Protein AF-A0A8S9ZWC7-F1 (afdb_monomer)

Foldseek 3Di:
DVVVVVVVVVVVVVLVVVVVVVVVVVPDPDDDDPPDPADPPVNLCVQLNDDDPPDDFRVSCVDPVCVLVNQQSVQSRVVWDPDPQTDDDRDDSPQDPDDDDSDNDPCPPVCVVVRLDDPDDPDDPPDPDDPVNDNAQPDPVLQVCLVVLQPDVVSCQSGVPSSVVVVPPDDPDDRNSVLVVVLVVVLQAQAAEDQDQDAQDDPLLVCLQCCSPSVCVVVCCVRPVQLQRNHDYVPDDQDAPDPVVLVVQQPDPPARQLRHPSQHSSNCRVHPCPSNVSD

Secondary structure (DSSP, 8-state):
-HHHHHHHHHHHHHHHHHHHHHHHTT---S----------HHHHHHHH-PPPTT----GGGG-GGGHHHHHHTTTTTT-S-SSTT--PPP--GGG--S-------S-HHHHGGG----------TT----GGG----SSGGGGG-GGGGGT-HHHHHH-TTTTGGGGGTSS-PPPHHHHHHHHHHHHHSPPPEESS---SSTTGGGGTTGGGSHHHHHHHHHH-TTTTTS-EETT----BTTHHHHHHHHT-SS--TTT-TTS-HHHHHHHHTTTTT--

pLDDT: mean 70.21, std 22.54, range [28.22, 98.19]

InterPro domains:
  IPR003582 ShKT domain [PF01549] (87-122)
  IPR003582 ShKT domain [PF01549] (135-164)
  IPR003582 ShKT domain [PF01549] (196-231)
  IPR003582 ShKT domain [SM00254] (87-123)
  IPR003582 ShKT domain [SM00254] (134-164)
  IPR003582 ShKT domain [SM00254] (196-232)
  IPR003582 ShKT domain [SM00254] (237-279)

Organism: NCBI:txid189291

Sequence (279 aa):
MLLNNLINIIYFLLILIKIINSQYCLNNEYKEEVCENHLPIDVCLTIFGSRKNNEKRPKLCENSYLQNEALLCAKHCYQCCERQEHSCPDLRKNCFKRRRDGICWENIEEKINECPGTCGLCGRKKWKWNENWMCKDTNWECSDMESFCLFDERVRLLCPKTCQKFWSIDIGFEKPCELERKLYEFRFEKPPEEEDCTDTRNDCFNDIFFCEMPNYFYKLKDECPKTCAHCKPKGHKCFDKNNKKCIEWQSHKHRPFCYNHKNTKGIKFHYCAKTCNLC

Solvent-accessible surface area (backbone atoms only — not comparable to full-atom values): 17107 Å² total; per-residue (Å²): 114,70,69,64,54,52,52,53,50,53,53,51,51,54,53,50,51,53,52,52,56,61,52,60,72,74,71,68,94,81,71,99,63,92,78,72,89,66,83,55,71,67,52,44,35,68,74,58,46,80,87,60,95,90,66,74,70,42,70,61,51,71,34,82,91,37,45,71,60,27,56,33,25,25,60,73,36,60,73,50,65,92,53,92,89,46,80,58,72,63,49,64,82,76,80,67,82,80,82,94,71,98,68,85,75,91,55,61,79,72,48,61,79,73,57,95,78,70,94,77,74,95,70,67,100,82,65,85,85,61,92,85,71,67,69,72,46,86,45,89,71,30,80,79,41,51,82,42,30,83,79,33,70,66,50,30,71,57,15,43,57,58,20,48,81,57,54,77,72,82,56,102,62,70,56,68,70,52,48,53,43,48,53,57,52,56,58,69,50,56,40,50,72,32,90,85,40,60,50,78,45,95,62,39,73,83,47,26,75,40,43,74,35,80,94,34,28,66,60,34,46,70,35,15,17,36,51,34,40,63,24,32,39,62,87,64,81,73,53,39,75,44,58,69,58,40,54,53,42,45,64,36,92,89,56,24,48,72,76,26,86,90,46,30,45,12,51,37,44,67,43,21,11,47,83,53,56,45,104

Mean predicted aligned error: 17.83 Å

Radius of gyration: 24.44 Å; Cα contacts (8 Å, |Δi|>4): 266; chains: 1; bounding box: 68×63×51 Å

Structure (mmCIF, N/CA/C/O backbone):
data_AF-A0A8S9ZWC7-F1
#
_entry.id   AF-A0A8S9ZWC7-F1
#
loop_
_atom_site.group_PDB
_atom_site.id
_atom_site.type_symbol
_atom_site.label_atom_id
_atom_site.label_alt_id
_atom_site.label_comp_id
_atom_site.label_asym_id
_atom_site.label_entity_id
_atom_site.label_seq_id
_atom_site.pdbx_PDB_ins_code
_atom_site.Cartn_x
_atom_site.Cartn_y
_atom_site.Cartn_z
_atom_site.occupancy
_atom_site.B_iso_or_equiv
_atom_site.auth_seq_id
_atom_site.auth_comp_id
_atom_site.auth_asym_id
_atom_site.auth_atom_id
_atom_site.pdbx_PDB_model_num
ATOM 1 N N . MET A 1 1 ? 44.564 41.830 -13.808 1.00 65.56 1 MET A N 1
ATOM 2 C CA . MET A 1 1 ? 44.284 40.603 -14.596 1.00 65.56 1 MET A CA 1
ATOM 3 C C . MET A 1 1 ? 44.944 39.349 -14.026 1.00 65.56 1 MET A C 1
ATOM 5 O O . MET A 1 1 ? 44.236 38.369 -13.853 1.00 65.56 1 MET A O 1
ATOM 9 N N . LEU A 1 2 ? 46.238 39.361 -13.680 1.00 73.69 2 LEU A N 1
ATOM 10 C CA . LEU A 1 2 ? 46.951 38.169 -13.176 1.00 73.69 2 LEU A CA 1
ATOM 11 C C . LEU A 1 2 ? 46.354 37.554 -11.892 1.00 73.69 2 LEU A C 1
ATOM 13 O O . LEU A 1 2 ? 46.280 36.335 -11.782 1.00 73.69 2 LEU A O 1
ATOM 17 N N . LEU A 1 3 ? 45.849 38.376 -10.965 1.00 77.12 3 LEU A N 1
ATOM 18 C CA . LEU A 1 3 ? 45.280 37.898 -9.697 1.00 77.12 3 LEU A CA 1
ATOM 19 C C . LEU A 1 3 ? 43.996 37.058 -9.882 1.00 77.12 3 LEU A C 1
ATOM 21 O O . LEU A 1 3 ? 43.827 36.032 -9.233 1.00 77.12 3 LEU A O 1
ATOM 25 N N . ASN A 1 4 ? 43.124 37.448 -10.820 1.00 69.88 4 ASN A N 1
ATOM 26 C CA . ASN A 1 4 ? 41.874 36.725 -11.096 1.00 69.88 4 ASN A CA 1
ATOM 27 C C . ASN A 1 4 ? 42.126 35.363 -11.755 1.00 69.88 4 ASN A C 1
ATOM 29 O O . ASN A 1 4 ? 41.403 34.406 -11.487 1.00 69.88 4 ASN A O 1
ATOM 33 N N . ASN A 1 5 ? 43.179 35.253 -12.569 1.00 76.50 5 ASN A N 1
ATOM 34 C CA . ASN A 1 5 ? 43.583 33.970 -13.139 1.00 76.50 5 ASN A CA 1
ATOM 35 C C . ASN A 1 5 ? 44.129 33.026 -12.063 1.00 76.50 5 ASN A C 1
ATOM 37 O O . ASN A 1 5 ? 43.808 31.841 -12.085 1.00 76.50 5 ASN A O 1
ATOM 41 N N . LEU A 1 6 ? 44.878 33.545 -11.085 1.00 84.31 6 LEU A N 1
ATOM 42 C CA . LEU A 1 6 ? 45.399 32.733 -9.985 1.00 84.31 6 LEU A CA 1
ATOM 43 C C . LEU A 1 6 ? 44.274 32.155 -9.110 1.00 84.31 6 LEU A C 1
ATOM 45 O O . LEU A 1 6 ? 44.302 30.977 -8.764 1.00 84.31 6 LEU A O 1
ATOM 49 N N . ILE A 1 7 ? 43.252 32.962 -8.803 1.00 80.94 7 ILE A N 1
ATOM 50 C CA . ILE A 1 7 ? 42.096 32.535 -7.997 1.00 80.94 7 ILE A CA 1
ATOM 51 C C . ILE A 1 7 ? 41.309 31.425 -8.706 1.00 80.94 7 ILE A C 1
ATOM 53 O O . ILE A 1 7 ? 40.961 30.426 -8.077 1.00 80.94 7 ILE A O 1
ATOM 57 N N . ASN A 1 8 ? 41.086 31.548 -10.018 1.00 67.75 8 ASN A N 1
ATOM 58 C CA . ASN A 1 8 ? 40.394 30.517 -10.796 1.00 67.75 8 ASN A CA 1
ATOM 59 C C . ASN A 1 8 ? 41.184 29.202 -10.860 1.00 67.75 8 ASN A C 1
ATOM 61 O O . ASN A 1 8 ? 40.587 28.131 -10.760 1.00 67.75 8 ASN A O 1
ATOM 65 N N . ILE A 1 9 ? 42.516 29.269 -10.968 1.00 83.75 9 ILE A N 1
ATOM 66 C CA . ILE A 1 9 ? 43.383 28.080 -10.959 1.00 83.75 9 ILE A CA 1
ATOM 67 C C . ILE A 1 9 ? 43.321 27.376 -9.599 1.00 83.75 9 ILE A C 1
ATOM 69 O O . ILE A 1 9 ? 43.158 26.159 -9.549 1.00 83.75 9 ILE A O 1
ATOM 73 N N . ILE A 1 10 ? 43.381 28.125 -8.493 1.00 85.50 10 ILE A N 1
ATOM 74 C CA . ILE A 1 10 ? 43.276 27.557 -7.140 1.00 85.50 10 ILE A CA 1
ATOM 75 C C . ILE A 1 10 ? 41.903 26.907 -6.933 1.00 85.50 10 ILE A C 1
ATOM 77 O O . ILE A 1 10 ? 41.822 25.793 -6.419 1.00 85.50 10 ILE A O 1
ATOM 81 N N . TYR A 1 11 ? 40.824 27.557 -7.373 1.00 74.94 11 TYR A N 1
ATOM 82 C CA . TYR A 1 11 ? 39.472 27.009 -7.253 1.00 74.94 11 TYR A CA 1
ATOM 83 C C . TYR A 1 11 ? 39.310 25.710 -8.054 1.00 74.94 11 TYR A C 1
ATOM 85 O O . TYR A 1 11 ? 38.753 24.732 -7.557 1.00 74.94 11 TYR A O 1
ATOM 93 N N . PHE A 1 12 ? 39.865 25.668 -9.268 1.00 80.31 12 PHE A N 1
ATOM 94 C CA . PHE A 1 12 ? 39.861 24.477 -10.113 1.00 80.31 12 PHE A CA 1
ATOM 95 C C . PHE A 1 12 ? 40.676 23.330 -9.499 1.00 80.31 12 PHE A C 1
ATOM 97 O O . PHE A 1 12 ? 40.209 22.193 -9.471 1.00 80.31 12 PHE A O 1
ATOM 104 N N . LEU A 1 13 ? 41.848 23.629 -8.929 1.00 82.06 13 LEU A N 1
ATOM 105 C CA . LEU A 1 13 ? 42.670 22.645 -8.220 1.00 82.06 13 LEU A CA 1
ATOM 106 C C . LEU A 1 13 ? 41.958 22.088 -6.981 1.00 82.06 13 LEU A C 1
ATOM 108 O O . LEU A 1 13 ? 42.014 20.886 -6.744 1.00 82.06 13 LEU A O 1
ATOM 112 N N . LEU A 1 14 ? 41.232 22.914 -6.223 1.00 73.25 14 LEU A N 1
ATOM 113 C CA . LEU A 1 14 ? 40.453 22.455 -5.066 1.00 73.25 14 LEU A CA 1
ATOM 114 C C . LEU A 1 14 ? 39.279 21.548 -5.465 1.00 73.25 14 LEU A C 1
ATOM 116 O O . LEU A 1 14 ? 38.997 20.572 -4.766 1.00 73.25 14 LEU A O 1
ATOM 120 N N . ILE A 1 15 ? 38.613 21.835 -6.588 1.00 74.19 15 ILE A N 1
ATOM 121 C CA . ILE A 1 15 ? 37.575 20.957 -7.151 1.00 74.19 15 ILE A CA 1
ATOM 122 C C . ILE A 1 15 ? 38.197 19.628 -7.593 1.00 74.19 15 ILE A C 1
ATOM 124 O O . ILE A 1 15 ? 37.690 18.571 -7.221 1.00 74.19 15 ILE A O 1
ATOM 128 N N . LEU A 1 16 ? 39.328 19.666 -8.306 1.00 74.12 16 LEU A N 1
ATOM 129 C CA . LEU A 1 16 ? 40.069 18.471 -8.718 1.00 74.12 16 LEU A CA 1
ATOM 130 C C . LEU A 1 16 ? 40.499 17.618 -7.524 1.00 74.12 16 LEU A C 1
ATOM 132 O O . LEU A 1 16 ? 40.294 16.411 -7.545 1.00 74.12 16 LEU A O 1
ATOM 136 N N . ILE A 1 17 ? 41.018 18.230 -6.457 1.00 76.00 17 ILE A N 1
ATOM 137 C CA . ILE A 1 17 ? 41.400 17.522 -5.228 1.00 76.00 17 ILE A CA 1
ATOM 138 C C . ILE A 1 17 ? 40.181 16.846 -4.588 1.00 76.00 17 ILE A C 1
ATOM 140 O O . ILE A 1 17 ? 40.270 15.692 -4.177 1.00 76.00 17 ILE A O 1
ATOM 144 N N . LYS A 1 18 ? 39.018 17.513 -4.538 1.00 64.69 18 LYS A N 1
ATOM 145 C CA . LYS A 1 18 ? 37.779 16.895 -4.032 1.00 64.69 18 LYS A CA 1
ATOM 146 C C . LYS A 1 18 ? 37.310 15.725 -4.902 1.00 64.69 18 LYS A C 1
ATOM 148 O O . LYS A 1 18 ? 36.883 14.713 -4.354 1.00 64.69 18 LYS A O 1
ATOM 1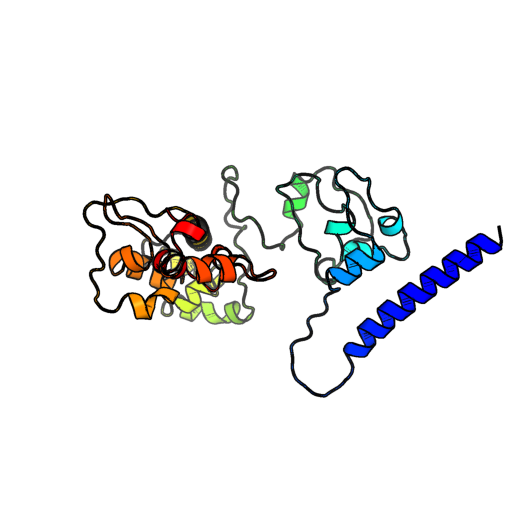53 N N . ILE A 1 19 ? 37.417 15.839 -6.228 1.00 65.00 19 ILE A N 1
ATOM 154 C CA . ILE A 1 19 ? 37.068 14.761 -7.168 1.00 65.00 19 ILE A CA 1
ATOM 155 C C . ILE A 1 19 ? 38.022 13.571 -6.997 1.00 65.00 19 ILE A C 1
ATOM 157 O O . ILE A 1 19 ? 37.565 12.438 -6.866 1.00 65.00 19 ILE A O 1
ATOM 161 N N . ILE A 1 20 ? 39.331 13.824 -6.927 1.00 68.19 20 ILE A N 1
ATOM 162 C CA . ILE A 1 20 ? 40.360 12.792 -6.739 1.00 68.19 20 ILE A CA 1
ATOM 163 C C . ILE A 1 20 ? 40.192 12.097 -5.379 1.00 68.19 20 ILE A C 1
ATOM 165 O O . ILE A 1 20 ? 40.229 10.872 -5.315 1.00 68.19 20 ILE A O 1
ATOM 169 N N . ASN A 1 21 ? 39.916 12.837 -4.302 1.00 54.91 21 ASN A N 1
ATOM 170 C CA . ASN A 1 21 ? 39.652 12.251 -2.981 1.00 54.91 21 ASN A CA 1
ATOM 171 C C . ASN A 1 21 ? 38.359 11.420 -2.953 1.00 54.91 21 ASN A C 1
ATOM 173 O O . ASN A 1 21 ? 38.307 10.382 -2.295 1.00 54.91 21 ASN A O 1
ATOM 177 N N . SER A 1 22 ? 37.333 11.828 -3.706 1.00 49.34 22 SER A N 1
ATOM 178 C CA . SER A 1 22 ? 36.124 11.022 -3.896 1.00 49.34 22 SER A CA 1
ATOM 179 C C . SER A 1 22 ? 36.405 9.735 -4.682 1.00 49.34 22 SER A C 1
ATOM 181 O O . SER A 1 22 ? 35.753 8.727 -4.429 1.00 49.34 22 SER A O 1
ATOM 183 N N . GLN A 1 23 ? 37.370 9.748 -5.608 1.00 51.56 23 GLN A N 1
ATOM 184 C CA . GLN A 1 23 ? 37.809 8.558 -6.344 1.00 51.56 23 GLN A CA 1
ATOM 185 C C . GLN A 1 23 ? 38.725 7.647 -5.518 1.00 51.56 23 GLN A C 1
ATOM 187 O O . GLN A 1 23 ? 38.665 6.435 -5.677 1.00 51.56 23 GLN A O 1
ATOM 192 N N . TYR A 1 24 ? 39.520 8.186 -4.589 1.00 45.88 24 TYR A N 1
ATOM 193 C CA . TYR A 1 24 ? 40.360 7.383 -3.689 1.00 45.88 24 TYR A CA 1
ATOM 194 C C . TYR A 1 24 ? 39.549 6.490 -2.735 1.00 45.88 24 TYR A C 1
ATOM 196 O O . TYR A 1 24 ? 40.050 5.462 -2.286 1.00 45.88 24 TYR A O 1
ATOM 204 N N . CYS A 1 25 ? 38.276 6.814 -2.488 1.00 40.12 25 CYS A N 1
ATOM 205 C CA . CYS A 1 25 ? 37.357 5.930 -1.766 1.00 40.12 25 C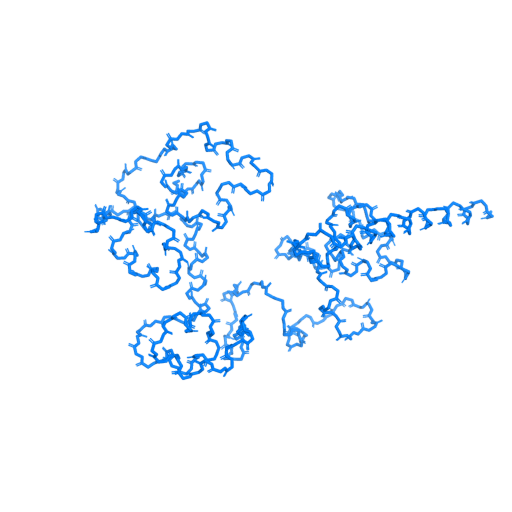YS A CA 1
ATOM 206 C C . CYS A 1 25 ? 36.968 4.665 -2.563 1.00 40.12 25 CYS A C 1
ATOM 208 O O . CYS A 1 25 ? 36.395 3.751 -1.981 1.00 40.12 25 CYS A O 1
ATOM 210 N N . LEU A 1 26 ? 37.281 4.588 -3.865 1.00 43.22 26 LEU A N 1
ATOM 211 C CA . LEU A 1 26 ? 36.920 3.466 -4.744 1.00 43.22 26 LEU A CA 1
ATOM 212 C C . LEU A 1 26 ? 37.991 2.362 -4.827 1.00 43.22 26 LEU A C 1
ATOM 214 O O . LEU A 1 26 ? 37.704 1.311 -5.386 1.00 43.22 26 LEU A O 1
ATOM 218 N N . ASN A 1 27 ? 39.197 2.571 -4.283 1.00 42.66 27 ASN A N 1
ATOM 219 C CA . ASN A 1 27 ? 40.344 1.670 -4.497 1.00 42.66 27 ASN A CA 1
ATOM 220 C C . ASN A 1 27 ? 40.822 0.901 -3.249 1.00 42.66 27 ASN A C 1
ATOM 222 O O . ASN A 1 27 ? 41.879 0.277 -3.300 1.00 42.66 27 ASN A O 1
ATOM 226 N N . ASN A 1 28 ? 40.079 0.909 -2.137 1.00 35.84 28 ASN A N 1
ATOM 227 C CA . ASN A 1 28 ? 40.417 0.064 -0.984 1.00 35.84 28 ASN A CA 1
ATOM 228 C C . ASN A 1 28 ? 39.707 -1.295 -1.075 1.00 35.84 28 ASN A C 1
ATOM 230 O O . ASN A 1 28 ? 38.500 -1.412 -0.890 1.00 35.84 28 ASN A O 1
ATOM 234 N N . GLU A 1 29 ? 40.509 -2.321 -1.339 1.00 46.22 29 GLU A N 1
ATOM 235 C CA . GLU A 1 29 ? 40.159 -3.685 -1.757 1.00 46.22 29 GLU A CA 1
ATOM 236 C C . GLU A 1 29 ? 39.551 -4.601 -0.670 1.00 46.22 29 GLU A C 1
ATOM 238 O O . GLU A 1 29 ? 39.622 -5.820 -0.777 1.00 46.22 29 GLU A O 1
ATOM 243 N N . TYR A 1 30 ? 38.931 -4.066 0.386 1.00 43.06 30 TYR A N 1
ATOM 244 C CA . TYR A 1 30 ? 38.347 -4.899 1.449 1.00 43.06 30 TYR A CA 1
ATOM 245 C C . TYR A 1 30 ? 36.951 -4.440 1.873 1.00 43.06 30 TYR A C 1
ATOM 247 O O . TYR A 1 30 ? 36.772 -3.818 2.919 1.00 43.06 30 TYR A O 1
ATOM 255 N N . LYS A 1 31 ? 35.965 -4.801 1.045 1.00 34.38 31 LYS A N 1
ATOM 256 C CA . LYS A 1 31 ? 34.662 -5.421 1.376 1.00 34.38 31 LYS A CA 1
ATOM 257 C C . LYS A 1 31 ? 33.686 -5.165 0.229 1.00 34.38 31 LYS A C 1
ATOM 259 O O . LYS A 1 31 ? 33.517 -4.031 -0.203 1.00 34.38 31 LYS A O 1
ATOM 264 N N . GLU A 1 32 ? 33.044 -6.233 -0.236 1.00 38.84 32 GLU A N 1
ATOM 265 C CA . GLU A 1 32 ? 31.951 -6.202 -1.208 1.00 38.84 32 GLU A CA 1
ATOM 266 C C . GLU A 1 32 ? 30.753 -5.415 -0.653 1.00 38.84 32 GLU A C 1
ATOM 268 O O . GLU A 1 32 ? 29.846 -5.964 -0.034 1.00 38.84 32 GLU A O 1
ATOM 273 N N . GLU A 1 33 ? 30.731 -4.111 -0.899 1.00 34.72 33 GLU A N 1
ATOM 274 C CA . GLU A 1 33 ? 29.492 -3.364 -1.075 1.00 34.72 33 GLU A CA 1
ATOM 275 C C . GLU A 1 33 ? 29.508 -2.775 -2.483 1.00 34.72 33 GLU A C 1
ATOM 277 O O . GLU A 1 33 ? 30.509 -2.236 -2.955 1.00 34.72 33 GLU A O 1
ATOM 282 N N . VAL A 1 34 ? 28.387 -2.935 -3.180 1.00 37.00 34 VAL A N 1
ATOM 283 C CA . VAL A 1 34 ? 28.163 -2.452 -4.541 1.00 37.00 34 VAL A CA 1
ATOM 284 C C . VAL A 1 34 ? 28.302 -0.924 -4.567 1.00 37.00 34 VAL A C 1
ATOM 286 O O . VAL A 1 34 ? 27.340 -0.190 -4.347 1.00 37.00 34 VAL A O 1
ATOM 289 N N . CYS A 1 35 ? 29.504 -0.430 -4.852 1.00 28.22 35 CYS A N 1
ATOM 290 C CA . CYS A 1 35 ? 29.754 0.974 -5.156 1.00 28.22 35 CYS A CA 1
ATOM 291 C C . CYS A 1 35 ? 29.354 1.239 -6.611 1.00 28.22 35 CYS A C 1
ATOM 293 O O . CYS A 1 35 ? 30.160 1.146 -7.536 1.00 28.22 35 CYS A O 1
ATOM 295 N N . GLU A 1 36 ? 28.077 1.543 -6.838 1.00 36.75 36 GLU A N 1
ATOM 296 C CA . GLU A 1 36 ? 27.636 2.054 -8.133 1.00 36.75 36 GLU A CA 1
ATOM 297 C C . GLU A 1 36 ? 28.270 3.435 -8.396 1.00 36.75 36 GLU A C 1
ATOM 299 O O . GLU A 1 36 ? 28.214 4.329 -7.552 1.00 36.75 36 GLU A O 1
ATOM 304 N N . ASN A 1 37 ? 28.860 3.612 -9.583 1.00 39.59 37 ASN A N 1
ATOM 305 C CA . ASN A 1 37 ? 29.470 4.855 -10.071 1.00 39.59 37 ASN A CA 1
ATOM 306 C C . ASN A 1 37 ? 28.451 6.010 -10.188 1.00 39.59 37 ASN A C 1
ATOM 308 O O . ASN A 1 37 ? 27.988 6.336 -11.285 1.00 39.59 37 ASN A O 1
ATOM 312 N N . HIS A 1 38 ? 28.125 6.645 -9.066 1.00 50.66 38 HIS A N 1
ATOM 313 C CA . HIS A 1 38 ? 27.295 7.846 -8.978 1.00 50.66 38 HIS A CA 1
ATOM 314 C C . HIS A 1 38 ? 28.137 9.023 -8.500 1.00 50.66 38 HIS A C 1
ATOM 316 O O . HIS A 1 38 ? 29.001 8.851 -7.644 1.00 50.66 38 HIS A O 1
ATOM 322 N N . LEU A 1 39 ? 27.854 10.235 -8.985 1.00 53.72 39 LEU A N 1
ATOM 323 C CA . LEU A 1 39 ? 28.182 11.415 -8.189 1.00 53.72 39 LEU A CA 1
ATOM 324 C C . LEU A 1 39 ? 27.075 11.567 -7.136 1.00 53.72 39 LEU A C 1
ATOM 326 O O . LEU A 1 39 ? 25.910 11.704 -7.515 1.00 53.72 39 LEU A O 1
ATOM 330 N N . PRO A 1 40 ? 27.391 11.535 -5.830 1.00 60.16 40 PRO A N 1
ATOM 331 C CA . PRO A 1 40 ? 26.413 11.843 -4.795 1.00 60.16 40 PRO A CA 1
ATOM 332 C C . PRO A 1 40 ? 25.771 13.212 -5.052 1.00 60.16 40 PRO A C 1
ATOM 334 O O . PRO A 1 40 ? 26.453 14.141 -5.489 1.00 60.16 40 PRO A O 1
ATOM 337 N N . ILE A 1 41 ? 24.481 13.362 -4.727 1.00 57.75 41 ILE A N 1
ATOM 338 C CA . ILE A 1 41 ? 23.744 14.645 -4.791 1.00 57.75 41 ILE A CA 1
ATOM 339 C C . ILE A 1 41 ? 24.544 15.786 -4.141 1.00 57.75 41 ILE A C 1
ATOM 341 O O . ILE A 1 41 ? 24.560 16.910 -4.643 1.00 57.75 41 ILE A O 1
ATOM 345 N N . ASP A 1 42 ? 25.268 15.478 -3.067 1.00 61.84 42 ASP A N 1
ATOM 346 C CA . ASP A 1 42 ? 26.099 16.429 -2.332 1.00 61.84 42 ASP A CA 1
ATOM 347 C C . ASP A 1 42 ? 27.270 16.971 -3.167 1.00 61.84 42 ASP A C 1
ATOM 349 O O . ASP A 1 42 ? 27.685 18.116 -2.983 1.00 61.84 42 ASP A O 1
ATOM 353 N N . VAL A 1 43 ? 27.775 16.203 -4.136 1.00 70.38 43 VAL A N 1
ATOM 354 C CA . VAL A 1 43 ? 28.826 16.652 -5.057 1.00 70.38 43 VAL A CA 1
ATOM 355 C C . VAL A 1 43 ? 28.245 17.578 -6.125 1.00 70.38 43 VAL A C 1
ATOM 357 O O . VAL A 1 43 ? 28.833 18.625 -6.389 1.00 70.38 43 VAL A O 1
ATOM 360 N N . CYS A 1 44 ? 27.059 17.277 -6.663 1.00 73.81 44 CYS A N 1
ATOM 361 C CA . CYS A 1 44 ? 26.357 18.190 -7.573 1.00 73.81 44 CYS A CA 1
ATOM 362 C C . CYS A 1 44 ? 26.044 19.533 -6.896 1.00 73.81 44 CYS A C 1
ATOM 364 O O . CYS A 1 44 ? 26.308 20.588 -7.472 1.00 73.81 44 CYS A O 1
ATOM 366 N N . LEU A 1 45 ? 25.571 19.505 -5.646 1.00 73.69 45 LEU A N 1
ATOM 367 C CA . LEU A 1 45 ? 25.351 20.705 -4.833 1.00 73.69 45 LEU A CA 1
ATOM 368 C C . LEU A 1 45 ? 26.650 21.460 -4.531 1.00 73.69 45 LEU A C 1
ATOM 370 O O . LEU A 1 45 ? 26.654 22.688 -4.503 1.00 73.69 45 LEU A O 1
ATOM 374 N N . THR A 1 46 ? 27.759 20.749 -4.319 1.00 73.88 46 THR A N 1
ATOM 375 C CA . THR A 1 46 ? 29.065 21.371 -4.051 1.00 73.88 46 THR A CA 1
ATOM 376 C C . THR A 1 46 ? 29.638 22.054 -5.293 1.00 73.88 46 THR A C 1
ATOM 378 O O . THR A 1 46 ? 30.229 23.123 -5.174 1.00 73.88 46 THR A O 1
ATOM 381 N N . ILE A 1 47 ? 29.482 21.449 -6.475 1.00 72.25 47 ILE A N 1
ATOM 382 C CA . ILE A 1 47 ? 30.039 21.970 -7.731 1.00 72.25 47 ILE A CA 1
ATOM 383 C C . ILE A 1 47 ? 29.149 23.075 -8.307 1.00 72.25 47 ILE A C 1
ATOM 385 O O . ILE A 1 47 ? 29.662 24.102 -8.742 1.00 72.25 47 ILE A O 1
ATOM 389 N N . PHE A 1 48 ? 27.827 22.889 -8.307 1.00 81.31 48 PHE A N 1
ATOM 390 C CA . PHE A 1 48 ? 26.893 23.783 -9.002 1.00 81.31 48 PHE A CA 1
ATOM 391 C C . PHE A 1 48 ? 26.057 24.671 -8.068 1.00 81.31 48 PHE A C 1
ATOM 393 O O . PHE A 1 48 ? 25.374 25.575 -8.548 1.00 81.31 48 PHE A O 1
ATOM 400 N N . GLY A 1 49 ? 26.161 24.474 -6.750 1.00 79.50 49 GLY A N 1
ATOM 401 C CA . GLY A 1 49 ? 25.436 25.235 -5.733 1.00 79.50 49 GLY A CA 1
ATOM 402 C C . GLY A 1 49 ? 24.027 24.704 -5.453 1.00 79.50 49 GLY A C 1
ATOM 403 O O . GLY A 1 49 ? 23.491 23.856 -6.170 1.00 79.50 49 GLY A O 1
ATOM 404 N N . SER A 1 50 ? 23.410 25.217 -4.384 1.00 65.75 50 SER A N 1
ATOM 405 C CA . SER A 1 50 ? 21.997 24.981 -4.083 1.00 65.75 50 SER A CA 1
ATOM 406 C C . SER A 1 50 ? 21.114 26.031 -4.754 1.00 65.75 50 SER A C 1
ATOM 408 O O . SER A 1 50 ? 21.464 27.205 -4.855 1.00 65.75 50 SER A O 1
ATOM 410 N N . ARG A 1 51 ? 19.938 25.599 -5.210 1.00 66.81 51 ARG A N 1
ATOM 411 C CA . ARG A 1 51 ? 18.956 26.464 -5.867 1.00 66.81 51 ARG A CA 1
ATOM 412 C C . ARG A 1 51 ? 18.228 27.347 -4.852 1.00 66.81 51 ARG A C 1
ATOM 414 O O . ARG A 1 51 ? 17.714 26.834 -3.857 1.00 66.81 51 ARG A O 1
ATOM 421 N N . LYS A 1 52 ? 18.043 28.631 -5.175 1.00 58.62 52 LYS A N 1
ATOM 422 C CA . LYS A 1 52 ? 16.912 29.432 -4.673 1.00 58.62 52 LYS A CA 1
ATOM 423 C C . LYS A 1 52 ? 15.835 29.538 -5.757 1.00 58.62 52 LYS A C 1
ATOM 425 O O . LYS A 1 52 ? 16.137 29.534 -6.951 1.00 58.62 52 LYS A O 1
ATOM 430 N N . ASN A 1 53 ? 14.563 29.567 -5.356 1.00 48.75 53 ASN A N 1
ATOM 431 C CA . ASN A 1 53 ? 13.447 29.649 -6.303 1.00 48.75 53 ASN A CA 1
ATOM 432 C C . ASN A 1 53 ? 13.633 30.873 -7.227 1.00 48.75 53 ASN A C 1
ATOM 434 O O . ASN A 1 53 ? 13.841 31.976 -6.730 1.00 48.75 53 ASN A O 1
ATOM 438 N N . ASN A 1 54 ? 13.544 30.656 -8.547 1.00 56.22 54 ASN A N 1
ATOM 439 C CA . ASN A 1 54 ? 13.644 31.648 -9.640 1.00 56.22 54 ASN A CA 1
ATOM 440 C C . ASN A 1 54 ? 15.054 32.076 -10.113 1.00 56.22 54 ASN A C 1
ATOM 442 O O . ASN A 1 54 ? 15.161 33.016 -10.899 1.00 56.22 54 ASN A O 1
ATOM 446 N N . GLU A 1 55 ? 16.136 31.408 -9.703 1.00 64.19 55 GLU A N 1
ATOM 447 C CA . GLU A 1 55 ? 17.474 31.705 -10.248 1.00 64.19 55 GLU A CA 1
ATOM 448 C C . GLU A 1 55 ? 17.703 31.106 -11.647 1.00 64.19 55 GLU A C 1
ATOM 450 O O . GLU A 1 55 ? 17.260 29.997 -11.949 1.00 64.19 55 GLU A O 1
ATOM 45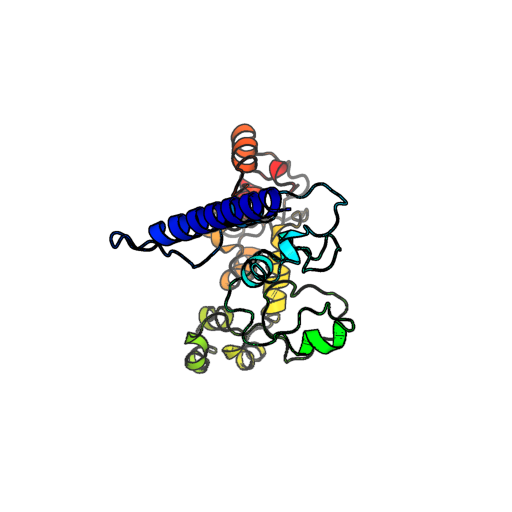5 N N . LYS A 1 56 ? 18.435 31.843 -12.497 1.00 73.25 56 LYS A N 1
ATOM 456 C CA . LYS A 1 56 ? 18.912 31.369 -13.807 1.00 73.25 56 LYS A CA 1
ATOM 457 C C . LYS A 1 56 ? 19.899 30.206 -13.638 1.00 73.25 56 LYS A C 1
ATOM 459 O O . LYS A 1 56 ? 20.482 30.026 -12.569 1.00 73.25 56 LYS A O 1
ATOM 464 N N . ARG A 1 57 ? 20.126 29.453 -14.720 1.00 69.56 57 ARG A N 1
ATOM 465 C CA . ARG A 1 57 ? 21.121 28.371 -14.791 1.00 69.56 57 ARG A CA 1
ATOM 466 C C . ARG A 1 57 ? 22.468 28.807 -14.180 1.00 69.56 57 ARG A C 1
ATOM 468 O O . ARG A 1 57 ? 22.955 29.882 -14.542 1.00 69.56 57 ARG A O 1
ATOM 475 N N . PRO A 1 58 ? 23.088 28.016 -13.275 1.00 78.56 58 PRO A N 1
ATOM 476 C CA . PRO A 1 58 ? 24.391 28.362 -12.721 1.00 78.56 58 PRO A CA 1
ATOM 477 C C . PRO A 1 58 ? 25.405 28.500 -13.856 1.00 78.56 58 PRO A C 1
ATOM 479 O O . PRO A 1 58 ? 25.517 27.601 -14.687 1.00 78.56 58 PRO A O 1
ATOM 482 N N . LYS A 1 59 ? 26.187 29.586 -13.881 1.00 79.31 59 LYS A N 1
ATOM 483 C CA . LYS A 1 59 ? 27.207 29.817 -14.929 1.00 79.31 59 LYS A CA 1
ATOM 484 C C . LYS A 1 59 ? 28.209 28.663 -15.046 1.00 79.31 59 LYS A C 1
ATOM 486 O O . LYS A 1 59 ? 28.732 28.394 -16.120 1.00 79.31 59 LYS A O 1
ATOM 491 N N . LEU A 1 60 ? 28.453 27.949 -13.945 1.00 78.75 60 LEU A N 1
ATOM 492 C CA . LEU A 1 60 ? 29.314 26.764 -13.921 1.00 78.75 60 LEU A CA 1
ATOM 493 C C . LEU A 1 60 ? 28.780 25.620 -14.792 1.00 78.75 60 LEU A C 1
ATOM 495 O O . LEU A 1 60 ? 29.572 24.860 -15.334 1.00 78.75 60 LEU A O 1
ATOM 499 N N . CYS A 1 61 ? 27.467 25.537 -15.004 1.00 76.88 61 CYS A N 1
ATOM 500 C CA . CYS A 1 61 ? 26.850 24.559 -15.900 1.00 76.88 61 CYS A CA 1
ATOM 501 C C . CYS A 1 61 ? 27.035 24.887 -17.390 1.00 76.88 61 CYS A C 1
ATOM 503 O O . CYS A 1 61 ? 26.669 24.071 -18.237 1.00 76.88 61 CYS A O 1
ATOM 505 N N . GLU A 1 62 ? 27.530 26.080 -17.723 1.00 77.75 62 GLU A N 1
ATOM 506 C CA . GLU A 1 62 ? 27.889 26.497 -19.086 1.00 77.75 62 GLU A CA 1
ATOM 507 C C . GLU A 1 62 ? 29.401 26.361 -19.336 1.00 77.75 62 GLU A C 1
ATOM 509 O O . GLU A 1 62 ? 29.868 26.542 -20.459 1.00 77.75 62 GLU A O 1
ATOM 514 N N . ASN A 1 63 ? 30.176 26.007 -18.304 1.00 79.31 63 ASN A N 1
ATOM 515 C CA . ASN A 1 63 ? 31.616 25.828 -18.410 1.00 79.31 63 ASN A CA 1
ATOM 516 C C . ASN A 1 63 ? 31.940 24.575 -19.240 1.00 79.31 63 ASN A C 1
ATOM 518 O O . ASN A 1 63 ? 31.580 23.459 -18.862 1.00 79.31 63 ASN A O 1
ATOM 522 N N . SER A 1 64 ? 32.661 24.757 -20.351 1.00 75.50 64 SER A N 1
ATOM 523 C CA . SER A 1 64 ? 33.069 23.682 -21.264 1.00 75.50 64 SER A CA 1
ATOM 524 C C . SER A 1 64 ? 33.879 22.576 -20.578 1.00 75.50 64 SER A C 1
ATOM 526 O O . SER A 1 64 ? 33.755 21.414 -20.955 1.00 75.50 64 SER A O 1
ATOM 528 N N . TYR A 1 65 ? 34.648 22.907 -19.537 1.00 73.81 65 TYR A N 1
ATOM 529 C CA . TYR A 1 65 ? 35.456 21.946 -18.779 1.00 73.81 65 TYR A CA 1
ATOM 530 C C . TYR A 1 65 ? 34.647 21.088 -17.799 1.00 73.81 65 TYR A C 1
ATOM 532 O O . TYR A 1 65 ? 35.147 20.058 -17.365 1.00 73.81 65 TYR A O 1
ATOM 540 N N . LEU A 1 66 ? 33.420 21.499 -17.455 1.00 77.44 66 LEU A N 1
ATOM 541 C CA . LEU A 1 66 ? 32.540 20.801 -16.506 1.00 77.44 66 LEU A CA 1
ATOM 542 C C . LEU A 1 66 ? 31.310 20.191 -17.191 1.00 77.44 66 LEU A C 1
ATOM 544 O O . LEU A 1 66 ? 30.336 19.846 -16.525 1.00 77.44 66 LEU A O 1
ATOM 548 N N . GLN A 1 67 ? 31.301 20.089 -18.524 1.00 72.12 67 GLN A N 1
ATOM 549 C CA . GLN A 1 67 ? 30.124 19.626 -19.267 1.00 72.12 67 GLN A CA 1
ATOM 550 C C . GLN A 1 67 ? 29.713 18.195 -18.908 1.00 72.12 67 GLN A C 1
ATOM 552 O O . GLN A 1 67 ? 28.520 17.909 -18.834 1.00 72.12 67 GLN A O 1
ATOM 557 N N . ASN A 1 68 ? 30.674 17.306 -18.648 1.00 70.50 68 ASN A N 1
ATOM 558 C CA . ASN A 1 68 ? 30.378 15.924 -18.275 1.00 70.50 68 ASN A CA 1
ATOM 559 C C . ASN A 1 68 ? 29.741 15.850 -16.882 1.00 70.50 68 ASN A C 1
ATOM 561 O O . ASN A 1 68 ? 28.768 15.132 -16.682 1.00 70.50 68 ASN A O 1
ATOM 565 N N . GLU A 1 69 ? 30.254 16.621 -15.931 1.00 78.75 69 GLU A N 1
ATOM 566 C CA . GLU A 1 69 ? 29.731 16.736 -14.573 1.00 78.75 69 GLU A CA 1
ATOM 567 C C . GLU A 1 69 ? 28.357 17.416 -14.577 1.00 78.75 69 GLU A C 1
ATOM 569 O O . GLU A 1 69 ? 27.450 16.978 -13.876 1.00 78.75 69 GLU A O 1
ATOM 574 N N . ALA A 1 70 ? 28.161 18.431 -15.422 1.00 72.44 70 ALA A N 1
ATOM 575 C CA . ALA A 1 70 ? 26.880 19.108 -15.598 1.00 72.44 70 ALA A CA 1
ATOM 576 C C . ALA A 1 70 ? 25.801 18.178 -16.180 1.00 72.44 70 ALA A C 1
ATOM 578 O O . ALA A 1 70 ? 24.648 18.264 -15.764 1.00 72.44 70 ALA A O 1
ATOM 579 N N . LEU A 1 71 ? 26.174 17.275 -17.098 1.00 67.31 71 LEU A N 1
ATOM 580 C CA . LEU A 1 71 ? 25.286 16.236 -17.640 1.00 67.31 71 LEU A CA 1
ATOM 581 C C . LEU A 1 71 ? 24.884 15.206 -16.578 1.00 67.31 71 LEU A C 1
ATOM 583 O O . LEU A 1 71 ? 23.747 14.739 -16.564 1.00 67.31 71 LEU A O 1
ATOM 587 N N . LEU A 1 72 ? 25.808 14.857 -15.680 1.00 70.38 72 LEU A N 1
ATOM 588 C CA . LEU A 1 72 ? 25.517 13.977 -14.546 1.00 70.38 72 LEU A CA 1
ATOM 589 C C . LEU A 1 72 ? 24.612 14.677 -13.523 1.00 70.38 72 LEU A C 1
ATOM 591 O O . LEU A 1 72 ? 23.739 14.036 -12.953 1.00 70.38 72 LEU A O 1
ATOM 595 N N . CYS A 1 73 ? 24.759 15.993 -13.364 1.00 72.94 73 CYS A N 1
ATOM 596 C CA . CYS A 1 73 ? 23.969 16.844 -12.476 1.00 72.94 73 CYS A CA 1
ATOM 597 C C . CYS A 1 73 ? 22.832 17.586 -13.211 1.00 72.94 73 CYS A C 1
ATOM 599 O O . CYS A 1 73 ? 22.580 18.772 -12.958 1.00 72.94 73 CYS A O 1
ATOM 601 N N . ALA A 1 74 ? 22.155 16.913 -14.150 1.00 69.75 74 ALA A N 1
ATOM 602 C CA . ALA A 1 74 ? 21.167 17.506 -15.057 1.00 69.75 74 ALA A CA 1
ATOM 603 C C . ALA A 1 74 ? 20.057 18.305 -14.344 1.00 69.75 74 ALA A C 1
ATOM 605 O O . ALA A 1 74 ? 19.594 19.325 -14.870 1.00 69.75 74 ALA A O 1
ATOM 606 N N . LYS A 1 75 ? 19.665 17.894 -13.128 1.00 69.31 75 LYS A N 1
ATOM 607 C CA . LYS A 1 75 ? 18.668 18.596 -12.307 1.00 69.31 75 LYS A CA 1
ATOM 608 C C . LYS A 1 75 ? 19.191 19.936 -11.790 1.00 69.31 75 LYS A C 1
ATOM 610 O O . LYS A 1 75 ? 18.457 20.922 -11.784 1.00 69.31 75 LYS A O 1
ATOM 615 N N . HIS A 1 76 ? 20.451 19.975 -11.366 1.00 74.19 76 HIS A N 1
ATOM 616 C CA . HIS A 1 76 ? 21.108 21.180 -10.852 1.00 74.19 76 HIS A CA 1
ATOM 617 C C . HIS A 1 76 ? 21.504 22.143 -11.979 1.00 74.19 76 HIS A C 1
ATOM 619 O O . HIS A 1 76 ? 21.529 23.357 -11.784 1.00 74.19 76 HIS A O 1
ATOM 625 N N . CYS A 1 77 ? 21.741 21.611 -13.179 1.00 73.25 77 CYS A N 1
ATOM 626 C CA . CYS A 1 77 ? 22.164 22.383 -14.340 1.00 73.25 77 CYS A CA 1
ATOM 627 C C . CYS A 1 77 ? 21.052 22.806 -15.307 1.00 73.25 77 CYS A C 1
ATOM 629 O O . CYS A 1 77 ? 21.367 23.286 -16.397 1.00 73.25 77 CYS A O 1
ATOM 631 N N . TYR A 1 78 ? 19.777 22.701 -14.911 1.00 63.06 78 TYR A N 1
ATOM 632 C CA . TYR A 1 78 ? 18.616 23.117 -15.717 1.00 63.06 78 TYR A CA 1
ATOM 633 C C . TYR A 1 78 ? 18.594 22.499 -17.124 1.00 63.06 78 TYR A C 1
ATOM 635 O O . TYR A 1 78 ? 18.119 23.105 -18.080 1.00 63.06 78 TYR A O 1
ATOM 643 N N . GLN A 1 79 ? 19.113 21.279 -17.263 1.00 59.47 79 GLN A N 1
ATOM 644 C CA . GLN A 1 79 ? 19.102 20.564 -18.542 1.00 59.47 79 GLN A CA 1
ATOM 645 C C . GLN A 1 79 ? 17.785 19.803 -18.774 1.00 59.47 79 GLN A C 1
ATOM 647 O O . GLN A 1 79 ? 17.650 19.082 -19.757 1.00 59.47 79 GLN A O 1
ATOM 652 N N . CYS A 1 80 ? 16.802 19.972 -17.883 1.00 50.56 80 CYS A N 1
ATOM 653 C CA . CYS A 1 80 ? 15.464 19.389 -17.972 1.00 50.56 80 CYS A CA 1
ATOM 654 C C . CYS A 1 80 ? 14.401 20.497 -17.886 1.00 50.56 80 CYS A C 1
ATOM 656 O O . CYS A 1 80 ? 14.586 21.475 -17.161 1.00 50.56 80 CYS A O 1
ATOM 658 N N . CYS A 1 81 ? 13.302 20.353 -18.634 1.00 39.47 81 CYS A N 1
ATOM 659 C CA . CYS A 1 81 ? 12.271 21.384 -18.806 1.00 39.47 81 CYS A CA 1
ATOM 660 C C . CYS A 1 81 ? 11.658 21.874 -17.477 1.00 39.47 81 CYS A C 1
ATOM 662 O O . CYS A 1 81 ? 11.351 21.081 -16.594 1.00 39.47 81 CYS A O 1
ATOM 664 N N . GLU A 1 82 ? 11.397 23.183 -17.384 1.00 36.34 82 GLU A N 1
ATOM 665 C CA . GLU A 1 82 ? 11.006 23.941 -16.176 1.00 36.34 82 GLU A CA 1
ATOM 666 C C . GLU A 1 82 ? 9.679 23.557 -15.485 1.00 36.34 82 GLU A C 1
ATOM 668 O O . GLU A 1 82 ? 9.327 24.161 -14.469 1.00 36.34 82 GLU A O 1
ATOM 673 N N . ARG A 1 83 ? 8.913 22.574 -15.972 1.00 36.28 83 ARG A N 1
ATOM 674 C CA . ARG A 1 83 ? 7.635 22.226 -15.324 1.00 36.28 83 ARG A CA 1
ATOM 675 C C . ARG A 1 83 ? 7.878 21.394 -14.062 1.00 36.28 83 ARG A C 1
ATOM 677 O O . ARG A 1 83 ? 8.670 20.456 -14.080 1.00 36.28 83 ARG A O 1
ATOM 684 N N . GLN A 1 84 ? 7.140 21.691 -12.984 1.00 38.12 84 GLN A N 1
ATOM 685 C CA . GLN A 1 84 ? 7.166 20.941 -11.708 1.00 38.12 84 GLN A CA 1
ATOM 686 C C . GLN A 1 84 ? 6.950 19.424 -11.885 1.00 38.12 84 GLN A C 1
ATOM 688 O O . GLN A 1 84 ? 7.362 18.633 -11.044 1.00 38.12 84 GLN A O 1
ATOM 693 N N . GLU A 1 85 ? 6.354 19.030 -13.007 1.00 33.50 85 GLU A N 1
ATOM 694 C CA . GLU A 1 85 ? 6.006 17.667 -13.410 1.00 33.50 85 GLU A CA 1
ATOM 695 C C . GLU A 1 85 ? 7.156 16.915 -14.121 1.00 33.50 85 GLU A C 1
ATOM 697 O O . GLU A 1 85 ? 6.995 15.765 -14.529 1.00 33.50 85 GLU A O 1
ATOM 702 N N . HIS A 1 86 ? 8.318 17.554 -14.316 1.00 40.69 86 HIS A N 1
ATOM 703 C CA . HIS A 1 86 ? 9.465 17.026 -15.072 1.00 40.69 86 HIS A CA 1
ATOM 704 C C . HIS A 1 86 ? 10.743 16.926 -14.226 1.00 40.69 86 HIS A C 1
ATOM 706 O O . HIS A 1 86 ? 11.847 17.204 -14.698 1.00 40.69 86 HIS A O 1
ATOM 712 N N . SER A 1 87 ? 10.621 16.513 -12.961 1.00 39.59 87 SER A N 1
ATOM 713 C CA . SER A 1 87 ? 11.789 16.241 -12.122 1.00 39.59 87 SER A CA 1
ATOM 714 C C . SER A 1 87 ? 12.562 15.026 -12.651 1.00 39.59 87 SER A C 1
ATOM 716 O O . SER A 1 87 ? 12.236 13.886 -12.324 1.00 39.59 87 SER A O 1
ATOM 718 N N . CYS A 1 88 ? 13.598 15.261 -13.451 1.00 45.19 88 CYS A N 1
ATOM 719 C CA . CYS A 1 88 ? 14.573 14.228 -13.776 1.00 45.19 88 CYS A CA 1
ATOM 720 C C . CYS A 1 88 ? 15.512 14.042 -12.572 1.00 45.19 88 CYS A C 1
ATOM 722 O O . CYS A 1 88 ? 15.993 15.041 -12.022 1.00 45.19 88 CYS A O 1
ATOM 724 N N . PRO A 1 89 ? 15.757 12.807 -12.108 1.00 49.53 89 PRO A N 1
ATOM 725 C CA . PRO A 1 89 ? 16.876 12.550 -11.212 1.00 49.53 89 PRO A CA 1
ATOM 726 C C . PRO A 1 89 ? 18.201 12.798 -11.954 1.00 49.53 89 PRO A C 1
ATOM 728 O O . PRO A 1 89 ? 18.258 12.682 -13.177 1.00 49.53 89 PRO A O 1
ATOM 731 N N . ASP A 1 90 ? 19.256 13.142 -11.218 1.00 47.47 90 ASP A N 1
ATOM 732 C CA . ASP A 1 90 ? 20.626 13.206 -11.745 1.00 47.47 90 ASP A CA 1
ATOM 733 C C . ASP A 1 90 ? 21.021 11.799 -12.281 1.00 47.47 90 ASP A C 1
ATOM 735 O O . ASP A 1 90 ? 20.735 10.788 -11.633 1.00 47.47 90 ASP A O 1
ATOM 739 N N . LEU A 1 91 ? 21.553 11.706 -13.512 1.00 47.81 91 LEU A N 1
ATOM 740 C CA . LEU A 1 91 ? 21.607 10.463 -14.318 1.00 47.81 91 LEU A CA 1
ATOM 741 C C . LEU A 1 91 ? 23.008 9.814 -14.398 1.00 47.81 91 LEU A C 1
ATOM 743 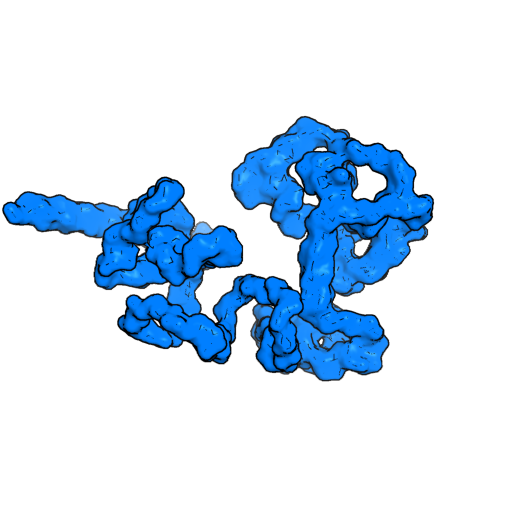O O . LEU A 1 91 ? 24.033 10.464 -14.215 1.00 47.81 91 LEU A O 1
ATOM 747 N N . ARG A 1 92 ? 23.057 8.515 -14.759 1.00 40.78 92 ARG A N 1
ATOM 748 C CA . ARG A 1 92 ? 24.286 7.722 -15.018 1.00 40.78 92 ARG A CA 1
ATOM 749 C C . ARG A 1 92 ? 25.055 8.195 -16.268 1.00 40.78 92 ARG A C 1
ATOM 751 O O . ARG A 1 92 ? 24.464 8.413 -17.325 1.00 40.78 92 ARG A O 1
ATOM 758 N N . LYS A 1 93 ? 26.397 8.152 -16.206 1.00 38.03 93 LYS A N 1
ATOM 759 C CA . LYS A 1 93 ? 27.359 8.500 -17.288 1.00 38.03 93 LYS A CA 1
ATOM 760 C C . LYS A 1 93 ? 27.157 7.741 -18.609 1.00 38.03 93 LYS A C 1
ATOM 762 O O . LYS A 1 93 ? 27.557 8.215 -19.667 1.00 38.03 93 LYS A O 1
ATOM 767 N N . ASN A 1 94 ? 26.508 6.580 -18.559 1.00 37.22 94 ASN A N 1
ATOM 768 C CA . ASN A 1 94 ? 26.368 5.683 -19.707 1.00 37.22 94 ASN A CA 1
ATOM 769 C C . ASN A 1 94 ? 25.072 5.891 -20.512 1.00 37.22 94 ASN A C 1
ATOM 771 O O . ASN A 1 94 ? 24.919 5.250 -21.549 1.00 37.22 94 ASN A O 1
ATOM 775 N N . CYS A 1 95 ? 24.159 6.777 -20.085 1.00 35.84 95 CYS A N 1
ATOM 776 C CA . CYS A 1 95 ? 22.943 7.082 -20.859 1.00 35.84 95 CYS A CA 1
ATOM 777 C C . CYS A 1 95 ? 23.230 7.883 -22.139 1.00 35.84 95 CYS A C 1
ATOM 779 O O . CYS A 1 95 ? 22.439 7.843 -23.075 1.00 35.84 95 CYS A O 1
ATOM 781 N N . PHE A 1 96 ? 24.383 8.551 -22.228 1.00 34.25 96 PHE A N 1
ATOM 782 C CA . PHE A 1 96 ? 24.784 9.312 -23.408 1.00 34.25 96 PHE A CA 1
ATOM 783 C C . PHE A 1 96 ? 25.933 8.627 -24.151 1.00 34.25 96 PHE A C 1
ATOM 785 O O . PHE A 1 96 ? 27.063 9.113 -24.180 1.00 34.25 96 PHE A O 1
ATOM 792 N N . LYS A 1 97 ? 25.656 7.511 -24.834 1.00 32.25 97 LYS A N 1
ATOM 793 C CA . LYS A 1 97 ? 26.492 7.146 -25.988 1.00 32.25 97 LYS A CA 1
ATOM 794 C C . LYS A 1 97 ? 25.993 7.909 -27.222 1.00 32.25 97 LYS A C 1
ATOM 796 O O . LYS A 1 97 ? 25.086 7.464 -27.908 1.00 32.25 97 LYS A O 1
ATOM 801 N N . ARG A 1 98 ? 26.703 9.016 -27.497 1.00 38.31 98 ARG A N 1
ATOM 802 C CA . ARG A 1 98 ? 26.731 9.877 -28.705 1.00 38.31 98 ARG A CA 1
ATOM 803 C C . ARG A 1 98 ? 25.630 10.945 -28.854 1.00 38.31 98 ARG A C 1
ATOM 805 O O . ARG A 1 98 ? 24.605 10.691 -29.466 1.00 38.31 98 ARG A O 1
ATOM 812 N N . ARG A 1 99 ? 25.962 12.194 -28.494 1.00 33.00 99 ARG A N 1
ATOM 813 C CA . ARG A 1 99 ? 26.082 13.355 -29.417 1.00 33.00 99 ARG A CA 1
ATOM 814 C C . ARG A 1 99 ? 26.748 14.537 -28.697 1.00 33.00 99 ARG A C 1
ATOM 816 O O . ARG A 1 99 ? 26.702 14.607 -27.476 1.00 33.00 99 ARG A O 1
ATOM 823 N N . ARG A 1 100 ? 27.453 15.388 -29.450 1.00 37.47 100 ARG A N 1
ATOM 824 C CA . ARG A 1 100 ? 28.449 16.360 -28.957 1.00 37.47 100 ARG A CA 1
ATOM 825 C C . ARG A 1 100 ? 27.912 17.803 -28.911 1.00 37.47 100 ARG A C 1
ATOM 827 O O . ARG A 1 100 ? 28.687 18.734 -28.721 1.00 37.47 100 ARG A O 1
ATOM 834 N N . ASP A 1 101 ? 26.600 17.988 -29.053 1.00 33.25 101 ASP A N 1
ATOM 835 C CA . ASP A 1 101 ? 26.030 19.281 -29.430 1.00 33.25 101 ASP A CA 1
ATOM 836 C C . ASP A 1 101 ? 24.956 19.672 -28.403 1.00 33.25 101 ASP A C 1
ATOM 838 O O . ASP A 1 101 ? 23.846 19.142 -28.397 1.00 33.25 101 ASP A O 1
ATOM 842 N N . GLY A 1 102 ? 25.322 20.552 -27.469 1.00 33.56 102 GLY A N 1
ATOM 843 C CA . GLY A 1 102 ? 24.485 21.000 -26.351 1.00 33.56 102 GLY A CA 1
ATOM 844 C C . GLY A 1 102 ? 23.343 21.936 -26.757 1.00 33.56 102 GLY A C 1
ATOM 845 O O . GLY A 1 102 ? 23.330 23.093 -26.344 1.00 33.56 102 GLY A O 1
ATOM 846 N N . ILE A 1 103 ? 22.383 21.443 -27.539 1.00 31.53 103 ILE A N 1
ATOM 847 C CA . ILE A 1 103 ? 21.195 22.190 -27.975 1.00 31.53 103 ILE A CA 1
ATOM 848 C C . ILE A 1 103 ? 19.965 21.685 -27.203 1.00 31.53 103 ILE A C 1
ATOM 850 O O . ILE A 1 103 ? 19.741 20.480 -27.096 1.00 31.53 103 ILE A O 1
ATOM 854 N N . CYS A 1 104 ? 19.159 22.603 -26.655 1.00 31.83 104 CYS A N 1
ATOM 855 C CA . CYS A 1 104 ? 17.829 22.264 -26.143 1.00 31.83 104 CYS A CA 1
ATOM 856 C C . CYS A 1 104 ? 16.914 21.933 -27.327 1.00 31.83 104 CYS A C 1
ATOM 858 O O . CYS A 1 104 ? 16.820 22.713 -28.269 1.00 31.83 104 CYS A O 1
ATOM 860 N N . TRP A 1 105 ? 16.263 20.773 -27.285 1.00 40.53 105 TRP A N 1
ATOM 861 C CA . TRP A 1 105 ? 15.445 20.254 -28.379 1.00 40.53 105 TRP A CA 1
ATOM 862 C C . TRP A 1 105 ? 14.263 21.186 -28.689 1.00 40.53 105 TRP A C 1
ATOM 864 O O . TRP A 1 105 ? 13.360 21.330 -27.870 1.00 40.53 105 TRP A O 1
ATOM 874 N N . GLU A 1 106 ? 14.246 21.777 -29.885 1.00 34.00 106 GLU A N 1
ATOM 875 C CA . GLU A 1 106 ? 13.137 22.627 -30.353 1.00 34.00 106 GLU A CA 1
ATOM 876 C C . GLU A 1 106 ? 11.900 21.815 -30.773 1.00 34.00 106 GLU A C 1
ATOM 878 O O . GLU A 1 106 ? 10.811 22.367 -30.894 1.00 34.00 106 GLU A O 1
ATOM 883 N N . ASN A 1 107 ? 12.035 20.492 -30.931 1.00 40.97 107 ASN A N 1
ATOM 884 C CA . ASN A 1 107 ? 10.935 19.618 -31.327 1.00 40.97 107 ASN A CA 1
ATOM 885 C C . ASN A 1 107 ? 10.941 18.306 -30.525 1.00 40.97 107 ASN A C 1
ATOM 887 O O . ASN A 1 107 ? 11.446 17.267 -30.952 1.00 40.97 107 ASN A O 1
ATOM 891 N N . ILE A 1 108 ? 10.416 18.384 -29.301 1.00 39.97 108 ILE A N 1
ATOM 892 C CA . ILE A 1 108 ? 10.378 17.275 -28.335 1.00 39.97 108 ILE A CA 1
ATOM 893 C C . ILE A 1 108 ? 9.591 16.061 -28.864 1.00 39.97 108 ILE A C 1
ATOM 895 O O . ILE A 1 108 ? 9.944 14.925 -28.553 1.00 39.97 108 ILE A O 1
ATOM 899 N N . GLU A 1 109 ? 8.557 16.275 -29.681 1.00 39.81 109 GLU A N 1
ATOM 900 C CA . GLU A 1 109 ? 7.661 15.208 -30.154 1.00 39.81 109 GLU A CA 1
ATOM 901 C C . GLU A 1 109 ? 8.329 14.256 -31.153 1.00 39.81 109 GLU A C 1
ATOM 903 O O . GLU A 1 109 ? 8.075 13.054 -31.127 1.00 39.81 109 GLU A O 1
ATOM 908 N N . GLU A 1 110 ? 9.238 14.761 -31.985 1.00 40.06 110 GLU A N 1
ATOM 909 C CA . GLU A 1 110 ? 9.923 13.960 -33.002 1.00 40.06 110 GLU A CA 1
ATOM 910 C C . GLU A 1 110 ? 11.035 13.088 -32.391 1.00 40.06 110 GLU A C 1
ATOM 912 O O . GLU A 1 110 ? 11.304 11.984 -32.864 1.00 40.06 110 GLU A O 1
ATOM 917 N N . LYS A 1 111 ? 11.636 13.547 -31.283 1.00 40.50 111 LYS A N 1
ATOM 918 C CA . LYS A 1 111 ? 12.848 12.962 -30.681 1.00 40.50 111 LYS A CA 1
ATOM 919 C C . LYS A 1 111 ? 12.605 12.077 -29.466 1.00 40.50 111 LYS A C 1
ATOM 921 O O . LYS A 1 111 ? 13.454 11.245 -29.153 1.00 40.50 111 LYS A O 1
ATOM 926 N N . ILE A 1 112 ? 11.421 12.142 -28.856 1.00 40.97 112 ILE A N 1
ATOM 927 C CA . ILE A 1 112 ? 10.948 11.081 -27.950 1.00 40.97 112 ILE A CA 1
ATOM 928 C C . ILE A 1 112 ? 10.962 9.711 -28.665 1.00 40.97 112 ILE A C 1
ATOM 930 O O . ILE A 1 112 ? 11.230 8.699 -28.023 1.00 40.97 112 ILE A O 1
ATOM 934 N N . ASN A 1 113 ? 10.801 9.679 -29.994 1.00 39.56 113 ASN A N 1
ATOM 935 C CA . ASN A 1 113 ? 10.920 8.456 -30.797 1.00 39.56 113 ASN A CA 1
ATOM 936 C C . ASN A 1 113 ? 12.356 7.889 -30.871 1.00 39.56 113 ASN A C 1
ATOM 938 O O . ASN A 1 113 ? 12.533 6.731 -31.238 1.00 39.56 113 ASN A O 1
ATOM 942 N N . GLU A 1 114 ? 13.383 8.674 -30.522 1.00 35.47 114 GLU A N 1
ATOM 943 C CA . GLU A 1 114 ? 14.803 8.300 -30.634 1.00 35.47 114 GLU A CA 1
ATOM 944 C C . GLU A 1 114 ? 15.491 8.014 -29.285 1.00 35.47 114 GLU A C 1
ATOM 946 O O . GLU A 1 114 ? 16.639 7.570 -29.276 1.00 35.47 114 GLU A O 1
ATOM 951 N N . CYS A 1 115 ? 14.813 8.222 -28.148 1.00 31.91 115 CYS A N 1
ATOM 952 C CA . CYS A 1 115 ? 15.336 7.938 -26.803 1.00 31.91 115 CYS A CA 1
ATOM 953 C C . CYS A 1 115 ? 14.676 6.683 -26.193 1.00 31.91 115 CYS A C 1
ATOM 955 O O . CYS A 1 115 ? 13.792 6.797 -25.340 1.00 31.91 115 CYS A O 1
ATOM 957 N N . PRO A 1 116 ? 15.096 5.461 -26.576 1.00 36.19 116 PRO A N 1
ATOM 958 C CA . PRO A 1 116 ? 14.554 4.224 -26.031 1.00 36.19 116 PRO A CA 1
ATOM 959 C C . PRO A 1 116 ? 15.200 3.918 -24.675 1.00 36.19 116 PRO A C 1
ATOM 961 O O . PRO A 1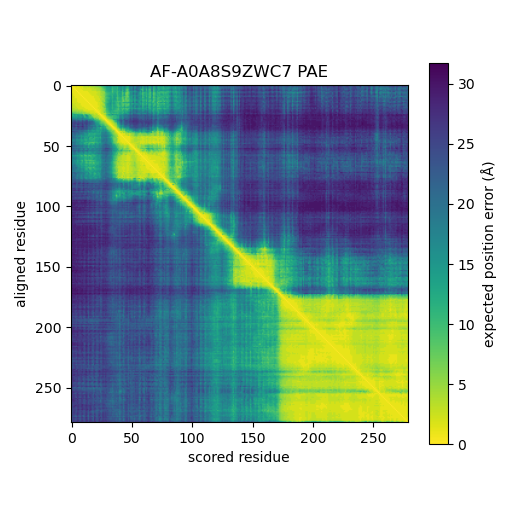 116 ? 16.043 3.027 -24.563 1.00 36.19 116 PRO A O 1
ATOM 964 N N . GLY A 1 117 ? 14.830 4.659 -23.633 1.00 37.03 117 GLY A N 1
ATOM 965 C CA . GLY A 1 117 ? 15.224 4.293 -22.276 1.00 37.03 117 GLY A CA 1
ATOM 966 C C . GLY A 1 117 ? 15.445 5.456 -21.334 1.00 37.03 117 GLY A C 1
ATOM 967 O O . GLY A 1 117 ? 16.577 5.750 -20.978 1.00 37.03 117 GLY A O 1
ATOM 968 N N . THR A 1 118 ? 14.364 6.011 -20.809 1.00 32.59 118 THR A N 1
ATOM 969 C CA . THR A 1 118 ? 14.356 6.446 -19.413 1.00 32.59 118 THR A CA 1
ATOM 970 C C . THR A 1 118 ? 13.018 6.057 -18.811 1.00 32.59 118 THR A C 1
ATOM 972 O O . THR A 1 118 ? 11.961 6.579 -19.146 1.00 32.59 118 THR A O 1
ATOM 975 N N . CYS A 1 119 ? 13.090 5.045 -17.951 1.00 37.56 119 CYS A N 1
ATOM 976 C CA . CYS A 1 119 ? 12.027 4.617 -17.062 1.00 37.56 119 CYS A CA 1
ATOM 977 C C . CYS A 1 119 ? 11.497 5.839 -16.296 1.00 37.56 119 CYS A C 1
ATOM 979 O O . CYS A 1 119 ? 12.245 6.533 -15.605 1.00 37.56 119 CYS A O 1
ATOM 981 N N . GLY A 1 120 ? 10.201 6.083 -16.433 1.00 33.34 120 GLY A N 1
ATOM 982 C CA . GLY A 1 120 ? 9.487 7.128 -15.723 1.00 33.34 120 GLY A CA 1
ATOM 983 C C . GLY A 1 120 ? 8.379 7.661 -16.609 1.00 33.34 120 GLY A C 1
ATOM 984 O O . GLY A 1 120 ? 8.653 8.392 -17.549 1.00 33.34 120 GLY A O 1
ATOM 985 N N . LEU A 1 121 ? 7.131 7.338 -16.263 1.00 34.06 121 LEU A N 1
ATOM 986 C CA . LEU A 1 121 ? 5.890 7.782 -16.915 1.00 34.06 121 LEU A CA 1
ATOM 987 C C . LEU A 1 121 ? 5.338 6.850 -18.012 1.00 34.06 121 LEU A C 1
ATOM 989 O O . LEU A 1 121 ? 4.998 7.294 -19.105 1.00 34.06 121 LEU A O 1
ATOM 993 N N . CYS A 1 122 ? 5.025 5.602 -17.640 1.00 30.16 122 CYS A N 1
ATOM 994 C CA . CYS A 1 122 ? 3.883 4.864 -18.217 1.00 30.16 122 CYS A CA 1
ATOM 995 C C . CYS A 1 122 ? 2.529 5.476 -17.775 1.00 30.16 122 CYS A C 1
ATOM 997 O O . CYS A 1 122 ? 1.602 4.780 -17.373 1.00 30.16 122 CYS A O 1
ATOM 999 N N . GLY A 1 123 ? 2.414 6.806 -17.801 1.00 31.30 123 GLY A N 1
ATOM 1000 C CA . GLY A 1 123 ? 1.2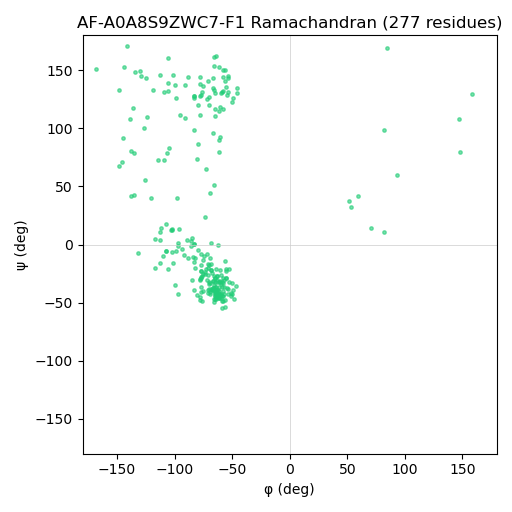97 7.543 -17.221 1.00 31.30 123 GLY A CA 1
ATOM 1001 C C . GLY A 1 123 ? 0.961 8.786 -18.030 1.00 31.30 123 GLY A C 1
ATOM 1002 O O . GLY A 1 123 ? 1.201 9.901 -17.581 1.00 31.30 123 GLY A O 1
ATOM 1003 N N . ARG A 1 124 ? 0.398 8.617 -19.231 1.00 36.69 124 ARG A N 1
ATOM 1004 C CA . ARG A 1 124 ? -0.287 9.706 -19.948 1.00 36.69 124 ARG A CA 1
ATOM 1005 C C . ARG A 1 124 ? -1.602 9.205 -20.545 1.00 36.69 124 ARG A C 1
ATOM 1007 O O . ARG A 1 124 ? -1.607 8.389 -21.456 1.00 36.69 124 ARG A O 1
ATOM 1014 N N . LYS A 1 125 ? -2.727 9.771 -20.091 1.00 35.81 125 LYS A N 1
ATOM 1015 C CA . LYS A 1 125 ? -4.105 9.466 -20.541 1.00 35.81 125 LYS A CA 1
ATOM 1016 C C . LYS A 1 125 ? -4.441 9.900 -21.987 1.00 35.81 125 LYS A C 1
ATOM 1018 O O . LYS A 1 125 ? -5.576 9.734 -22.409 1.00 35.81 125 LYS A O 1
ATOM 1023 N N . LYS A 1 126 ? -3.501 10.481 -22.747 1.00 33.28 126 LYS A N 1
ATOM 1024 C CA . LYS A 1 126 ? -3.765 11.066 -24.084 1.00 33.28 126 LYS A CA 1
ATOM 1025 C C . LYS A 1 126 ? -3.030 10.410 -25.257 1.00 33.28 126 LYS A C 1
ATOM 1027 O O . LYS A 1 126 ? -3.142 10.901 -26.374 1.00 33.28 126 LYS A O 1
ATOM 1032 N N . TRP A 1 127 ? -2.298 9.321 -25.037 1.00 37.94 127 TRP A N 1
ATOM 1033 C CA . TRP A 1 127 ? -1.532 8.677 -26.106 1.00 37.94 127 TRP A CA 1
ATOM 1034 C C . TRP A 1 127 ? -2.296 7.471 -26.657 1.00 37.94 127 TRP A C 1
ATOM 1036 O O . TRP A 1 127 ? -2.708 6.592 -25.902 1.00 37.94 127 TRP A O 1
ATOM 1046 N N . LYS A 1 128 ? -2.500 7.437 -27.981 1.00 34.28 128 LYS A N 1
ATOM 1047 C CA . LYS A 1 128 ? -2.883 6.209 -28.688 1.00 34.28 128 LYS A CA 1
ATOM 1048 C C . LYS A 1 128 ? -1.704 5.244 -28.561 1.00 34.28 128 LYS A C 1
ATOM 1050 O O . LYS A 1 128 ? -0.637 5.506 -29.108 1.00 34.28 128 LYS A O 1
ATOM 1055 N N . TRP A 1 129 ? -1.886 4.180 -27.788 1.00 41.19 129 TRP A N 1
ATOM 1056 C CA . TRP A 1 129 ? -0.864 3.169 -27.538 1.00 41.19 129 TRP A CA 1
ATOM 1057 C C . TRP A 1 129 ? -0.529 2.430 -28.840 1.00 41.19 129 TRP A C 1
ATOM 1059 O O . TRP A 1 129 ? -1.389 1.766 -29.412 1.00 41.19 129 TRP A O 1
ATOM 1069 N N . ASN A 1 130 ? 0.713 2.554 -29.307 1.00 42.41 130 ASN A N 1
ATOM 1070 C CA . ASN A 1 130 ? 1.299 1.672 -30.315 1.00 42.41 130 ASN A CA 1
ATOM 1071 C C . ASN A 1 130 ? 2.005 0.516 -29.579 1.00 42.41 130 ASN A C 1
ATOM 1073 O O . ASN A 1 130 ? 2.694 0.739 -28.584 1.00 42.41 130 ASN A O 1
ATOM 1077 N N . GLU A 1 131 ? 1.833 -0.706 -30.077 1.00 42.62 131 GLU A N 1
ATOM 1078 C CA . GLU A 1 131 ? 2.340 -1.975 -29.535 1.00 42.62 131 GLU A CA 1
ATOM 1079 C C . GLU A 1 131 ? 3.871 -2.032 -29.330 1.00 42.62 131 GLU A C 1
ATOM 1081 O O . GLU A 1 131 ? 4.359 -2.867 -28.573 1.00 42.62 131 GLU A O 1
ATOM 1086 N N . ASN A 1 132 ? 4.636 -1.098 -29.903 1.00 43.12 132 ASN A N 1
ATOM 1087 C CA . ASN A 1 132 ? 6.100 -1.050 -29.804 1.00 43.12 132 ASN A CA 1
ATOM 1088 C C . ASN A 1 132 ? 6.658 -0.382 -28.526 1.00 43.12 132 ASN A C 1
ATOM 1090 O O . ASN A 1 132 ? 7.876 -0.287 -28.377 1.00 43.12 132 ASN A O 1
ATOM 1094 N N . TRP A 1 133 ? 5.803 0.092 -27.611 1.00 40.53 133 TRP A N 1
ATOM 1095 C CA . TRP A 1 133 ? 6.190 0.952 -26.475 1.00 40.53 133 TRP A CA 1
ATOM 1096 C C . TRP A 1 133 ? 6.292 0.239 -25.119 1.00 40.53 133 TRP A C 1
ATOM 1098 O O . TRP A 1 133 ? 6.370 0.896 -24.080 1.00 40.53 133 TRP A O 1
ATOM 1108 N N . MET A 1 134 ? 6.303 -1.094 -25.090 1.00 41.44 134 MET A N 1
ATOM 1109 C CA . MET A 1 134 ? 6.558 -1.811 -23.838 1.00 41.44 134 MET A CA 1
ATOM 1110 C C . MET A 1 134 ? 7.996 -1.559 -23.368 1.00 41.44 134 MET A C 1
ATOM 1112 O O . MET A 1 134 ? 8.943 -1.640 -24.160 1.00 41.44 134 MET A O 1
ATOM 1116 N N . CYS A 1 135 ? 8.159 -1.273 -22.071 1.00 44.84 135 CYS A N 1
ATOM 1117 C CA . CYS A 1 135 ? 9.460 -1.290 -21.406 1.00 44.84 135 CYS A CA 1
ATOM 1118 C C . CYS A 1 135 ? 10.209 -2.566 -21.822 1.00 44.84 135 CYS A C 1
ATOM 1120 O O . CYS A 1 135 ? 9.617 -3.645 -21.870 1.00 44.84 135 CYS A O 1
ATOM 1122 N N . LYS A 1 136 ? 11.499 -2.454 -22.172 1.00 51.88 136 LYS A N 1
ATOM 1123 C CA . LYS A 1 136 ? 12.338 -3.649 -22.346 1.00 51.88 136 LYS A CA 1
ATOM 1124 C C . LYS A 1 136 ? 12.236 -4.489 -21.073 1.00 51.88 136 LYS A C 1
ATOM 1126 O O . LYS A 1 136 ? 12.178 -3.908 -19.988 1.00 51.88 136 LYS A O 1
ATOM 1131 N N . ASP A 1 137 ? 12.242 -5.812 -21.225 1.00 56.16 137 ASP A N 1
ATOM 1132 C CA . ASP A 1 137 ? 12.386 -6.708 -20.082 1.00 56.16 137 ASP A CA 1
ATOM 1133 C C . ASP A 1 137 ? 13.570 -6.233 -19.244 1.00 56.16 137 ASP A C 1
ATOM 1135 O O . ASP A 1 137 ? 14.655 -5.957 -19.765 1.00 56.16 137 ASP A O 1
ATOM 1139 N N . THR A 1 138 ? 13.321 -6.020 -17.957 1.00 52.00 138 THR A N 1
ATOM 1140 C CA . THR A 1 138 ? 14.299 -5.427 -17.042 1.00 52.00 138 THR A CA 1
ATOM 1141 C C . THR A 1 138 ? 15.445 -6.387 -16.744 1.00 52.00 138 THR A C 1
ATOM 1143 O O . THR A 1 138 ? 16.502 -5.936 -16.303 1.00 52.00 138 THR A O 1
ATOM 1146 N N . ASN A 1 139 ? 15.262 -7.682 -17.025 1.00 57.19 139 ASN A N 1
ATOM 1147 C CA . ASN A 1 139 ? 16.259 -8.720 -16.830 1.00 57.19 139 ASN A CA 1
ATOM 1148 C C . ASN A 1 139 ? 16.804 -9.239 -18.176 1.00 57.19 139 ASN A C 1
ATOM 1150 O O . ASN A 1 139 ? 16.050 -9.554 -19.096 1.00 57.19 139 ASN A O 1
ATOM 1154 N N . TRP A 1 140 ? 18.130 -9.325 -18.296 1.00 56.69 140 TRP A N 1
ATOM 1155 C CA . TRP A 1 140 ? 18.818 -9.810 -19.502 1.00 56.69 140 TRP A CA 1
ATOM 1156 C C . TRP A 1 140 ? 18.584 -11.309 -19.742 1.00 56.69 140 TRP A C 1
ATOM 1158 O O . TRP A 1 140 ? 18.656 -11.760 -20.878 1.00 56.69 140 TRP A O 1
ATOM 1168 N N . GLU A 1 141 ? 18.232 -12.045 -18.686 1.00 65.75 141 GLU A N 1
ATOM 1169 C CA . GLU A 1 141 ? 17.914 -13.480 -18.701 1.00 65.75 141 GLU A CA 1
ATOM 1170 C C . GLU A 1 141 ? 16.569 -13.797 -19.370 1.00 65.75 141 GLU A C 1
ATOM 1172 O O . GLU A 1 141 ? 16.238 -14.957 -19.593 1.00 65.75 141 GLU A O 1
ATOM 1177 N N . CYS A 1 142 ? 15.772 -12.780 -19.697 1.00 67.31 142 CYS A N 1
ATOM 1178 C CA . CYS A 1 142 ? 14.440 -12.984 -20.247 1.00 67.31 142 CYS A CA 1
ATOM 1179 C C . CYS A 1 142 ? 14.438 -13.594 -21.656 1.00 67.31 142 CYS A C 1
ATOM 1181 O O . CYS A 1 142 ? 13.478 -14.276 -21.994 1.00 67.31 142 CYS A O 1
ATOM 1183 N N . SER A 1 143 ? 15.501 -13.435 -22.455 1.00 72.75 143 SER A N 1
ATOM 1184 C CA . SER A 1 143 ? 15.548 -13.972 -23.828 1.00 72.75 143 SER A CA 1
ATOM 1185 C C . SER A 1 143 ? 15.366 -15.487 -23.904 1.00 72.75 143 SER A C 1
ATOM 1187 O O . SER A 1 143 ? 14.779 -15.982 -24.863 1.00 72.75 143 SER A O 1
ATOM 1189 N N . ASP A 1 144 ? 15.824 -16.211 -22.884 1.00 77.12 144 ASP A N 1
ATOM 1190 C CA . ASP A 1 144 ? 15.840 -17.677 -22.881 1.00 77.12 144 ASP A CA 1
ATOM 1191 C C . ASP A 1 144 ? 14.615 -18.257 -22.154 1.00 77.12 144 ASP A C 1
ATOM 1193 O O . ASP A 1 144 ? 14.413 -19.471 -22.088 1.00 77.12 144 ASP A O 1
ATOM 1197 N N . MET A 1 145 ? 13.765 -17.376 -21.621 1.00 78.19 145 MET A N 1
ATOM 1198 C CA . MET A 1 145 ? 12.651 -17.729 -20.751 1.00 78.19 145 MET A CA 1
ATOM 1199 C C . MET A 1 145 ? 11.305 -17.846 -21.490 1.00 78.19 145 MET A C 1
ATOM 1201 O O . MET A 1 145 ? 10.295 -18.157 -20.859 1.00 78.19 145 MET A O 1
ATOM 1205 N N . GLU A 1 146 ? 11.268 -17.657 -22.821 1.00 79.38 146 GLU A N 1
ATOM 1206 C CA . GLU A 1 146 ? 10.033 -17.687 -23.637 1.00 79.38 146 GLU A CA 1
ATOM 1207 C C . GLU A 1 146 ? 9.236 -18.994 -23.445 1.00 79.38 146 GLU A C 1
ATOM 1209 O O . GLU A 1 146 ? 8.010 -18.972 -23.351 1.00 79.38 146 GLU A O 1
ATOM 1214 N N . SER A 1 147 ? 9.921 -20.132 -23.294 1.00 80.62 147 SER A N 1
ATOM 1215 C CA . SER A 1 147 ? 9.288 -21.444 -23.068 1.00 80.62 147 SER A CA 1
ATOM 1216 C C . SER A 1 147 ? 8.647 -21.599 -21.682 1.00 80.62 147 SER A C 1
ATOM 1218 O O . SER A 1 147 ? 7.677 -22.343 -21.528 1.00 80.62 147 SER A O 1
ATOM 1220 N N . PHE A 1 148 ? 9.135 -20.866 -20.677 1.00 80.31 148 PHE A N 1
ATOM 1221 C CA . PHE A 1 148 ? 8.598 -20.885 -19.316 1.00 80.31 148 PHE A CA 1
ATOM 1222 C C . PHE A 1 148 ? 7.384 -19.970 -19.157 1.00 80.31 148 PHE A C 1
ATOM 1224 O O . PHE A 1 148 ? 6.631 -20.123 -18.197 1.00 80.31 148 PHE A O 1
ATOM 1231 N N . CYS A 1 149 ? 7.137 -19.066 -20.108 1.00 76.12 149 CYS A N 1
ATOM 1232 C CA . CYS A 1 149 ? 6.002 -18.148 -20.070 1.00 76.12 149 CYS A CA 1
ATOM 1233 C C . CYS A 1 149 ? 4.643 -18.862 -19.981 1.00 76.12 149 CYS A C 1
ATOM 1235 O O . CYS A 1 149 ? 3.715 -18.311 -19.396 1.00 76.12 149 CYS A O 1
ATOM 1237 N N . LEU A 1 150 ? 4.517 -20.084 -20.511 1.00 74.12 150 LEU A N 1
ATOM 1238 C CA . LEU A 1 150 ? 3.295 -20.893 -20.402 1.00 74.12 150 LEU A CA 1
ATOM 1239 C C . LEU A 1 150 ? 3.065 -21.448 -18.987 1.00 74.12 150 LEU A C 1
ATOM 1241 O O . LEU A 1 150 ? 1.924 -21.608 -18.566 1.00 74.12 150 LEU A O 1
ATOM 1245 N N . PHE A 1 151 ? 4.135 -21.715 -18.236 1.00 72.88 151 PHE A N 1
ATOM 1246 C CA . PHE A 1 151 ? 4.072 -22.541 -17.026 1.00 72.88 151 PHE A CA 1
ATOM 1247 C C . PHE A 1 151 ? 4.447 -21.793 -15.741 1.00 72.88 151 PHE A C 1
ATOM 1249 O O . PHE A 1 151 ? 4.051 -22.222 -14.662 1.00 72.88 151 PHE A O 1
ATOM 1256 N N . ASP A 1 152 ? 5.169 -20.671 -15.833 1.00 68.75 152 ASP A N 1
ATOM 1257 C CA . ASP A 1 152 ? 5.622 -19.894 -14.676 1.00 68.75 152 ASP A CA 1
ATOM 1258 C C . ASP A 1 152 ? 5.146 -18.435 -14.761 1.00 68.75 152 ASP A C 1
ATOM 1260 O O . ASP A 1 152 ? 5.588 -17.628 -15.584 1.00 68.75 152 ASP A O 1
ATOM 1264 N N . GLU A 1 153 ? 4.212 -18.085 -13.880 1.00 61.34 153 GLU A N 1
ATOM 1265 C CA . GLU A 1 153 ? 3.654 -16.737 -13.753 1.00 61.34 153 GLU A CA 1
ATOM 1266 C C . GLU A 1 153 ? 4.717 -15.700 -13.344 1.00 61.34 153 GLU A C 1
ATOM 1268 O O . GLU A 1 153 ? 4.686 -14.551 -13.784 1.00 61.34 153 GLU A O 1
ATOM 1273 N N . ARG A 1 154 ? 5.740 -16.109 -12.579 1.00 62.66 154 ARG A N 1
ATOM 1274 C CA . ARG A 1 154 ? 6.838 -15.217 -12.172 1.00 62.66 154 ARG A CA 1
ATOM 1275 C C . ARG A 1 154 ? 7.677 -14.804 -13.371 1.00 62.66 154 ARG A C 1
ATOM 1277 O O . ARG A 1 154 ? 8.069 -13.643 -13.457 1.00 62.66 154 ARG A O 1
ATOM 1284 N N . VAL A 1 155 ? 7.913 -15.726 -14.304 1.00 66.38 155 VAL A N 1
ATOM 1285 C CA . VAL A 1 155 ? 8.609 -15.432 -15.563 1.00 66.38 155 VAL A CA 1
ATOM 1286 C C . VAL A 1 155 ? 7.791 -14.447 -16.398 1.00 66.38 155 VAL A C 1
ATOM 1288 O O . VAL A 1 155 ? 8.349 -13.475 -16.899 1.00 66.38 155 VAL A O 1
ATOM 1291 N N . ARG A 1 156 ? 6.462 -14.611 -16.465 1.00 71.81 156 ARG A N 1
ATOM 1292 C CA . ARG A 1 156 ? 5.574 -13.650 -17.143 1.00 71.81 156 ARG A CA 1
ATOM 1293 C C . ARG A 1 156 ? 5.677 -12.238 -16.578 1.00 71.81 156 ARG A C 1
ATOM 1295 O O . ARG A 1 156 ? 5.680 -11.292 -17.360 1.00 71.81 156 ARG A O 1
ATOM 1302 N N . LEU A 1 157 ? 5.788 -12.089 -15.260 1.00 60.16 157 LEU A N 1
ATOM 1303 C CA . LEU A 1 157 ? 5.919 -10.778 -14.619 1.00 60.16 157 LEU A CA 1
ATOM 1304 C C . LEU A 1 157 ? 7.315 -10.161 -14.715 1.00 60.16 157 LEU A C 1
ATOM 1306 O O . LEU A 1 157 ? 7.426 -8.944 -14.828 1.00 60.16 157 LEU A O 1
ATOM 1310 N N . LEU A 1 158 ? 8.372 -10.972 -14.632 1.00 60.88 158 LEU A N 1
ATOM 1311 C CA . LEU A 1 158 ? 9.758 -10.499 -14.725 1.00 60.88 158 LEU A CA 1
ATOM 1312 C C . LEU A 1 158 ? 10.171 -10.203 -16.173 1.00 60.88 158 LEU A C 1
ATOM 1314 O O . LEU A 1 158 ? 11.022 -9.345 -16.406 1.00 60.88 158 LEU A O 1
ATOM 1318 N N . CYS A 1 159 ? 9.545 -10.893 -17.129 1.00 72.31 159 CYS A N 1
ATOM 1319 C CA . CYS A 1 159 ? 9.834 -10.831 -18.557 1.00 72.31 159 CYS A CA 1
ATOM 1320 C C . CYS A 1 159 ? 8.571 -10.513 -19.389 1.00 72.31 159 CYS A C 1
ATOM 1322 O O . CYS A 1 159 ? 8.201 -11.286 -20.282 1.00 72.31 159 CYS A O 1
ATOM 1324 N N . PRO A 1 160 ? 7.865 -9.402 -19.104 1.00 68.06 160 PRO A N 1
ATOM 1325 C CA . PRO A 1 160 ? 6.566 -9.090 -19.703 1.00 68.06 160 PRO A CA 1
ATOM 1326 C C . PRO A 1 160 ? 6.598 -8.945 -21.230 1.00 68.06 160 PRO A C 1
ATOM 1328 O O . PRO A 1 160 ? 5.611 -9.253 -21.898 1.00 68.06 160 PRO A O 1
ATOM 1331 N N . LYS A 1 161 ? 7.712 -8.485 -21.803 1.00 75.06 161 LYS A N 1
ATOM 1332 C CA . LYS A 1 161 ? 7.890 -8.364 -23.251 1.00 75.06 161 LYS A CA 1
ATOM 1333 C C . LYS A 1 161 ? 8.194 -9.720 -23.884 1.00 75.06 161 LYS A C 1
ATOM 1335 O O . LYS A 1 161 ? 7.572 -10.056 -24.887 1.00 75.06 161 LYS A O 1
ATOM 1340 N N . THR A 1 162 ? 9.088 -10.515 -23.299 1.00 81.00 162 THR A N 1
ATOM 1341 C CA . THR A 1 162 ? 9.372 -11.885 -23.767 1.00 81.00 162 THR A CA 1
ATOM 1342 C C . THR A 1 162 ? 8.100 -12.732 -23.743 1.00 81.00 162 THR A C 1
ATOM 1344 O O . THR A 1 162 ? 7.780 -13.412 -24.714 1.00 81.00 162 THR A O 1
ATOM 1347 N N . CYS A 1 163 ? 7.312 -12.639 -22.674 1.00 76.19 163 CYS A N 1
ATOM 1348 C CA . CYS A 1 163 ? 6.108 -13.443 -22.528 1.00 76.19 163 CYS A CA 1
ATOM 1349 C C . CYS A 1 163 ? 4.867 -12.885 -23.232 1.00 76.19 163 CYS A C 1
ATOM 1351 O O . CYS A 1 163 ? 3.816 -13.520 -23.172 1.00 76.19 163 CYS A O 1
ATOM 1353 N N . GLN A 1 164 ? 4.960 -11.746 -23.925 1.00 74.50 164 GLN A N 1
ATOM 1354 C CA . GLN A 1 164 ? 3.820 -11.007 -24.481 1.00 74.50 164 GLN A CA 1
ATOM 1355 C C . GLN A 1 164 ? 2.844 -11.878 -25.294 1.00 74.50 164 GLN A C 1
ATOM 1357 O O . GLN A 1 164 ? 1.631 -11.710 -25.183 1.00 74.50 164 GLN A O 1
ATOM 1362 N N . LYS A 1 165 ? 3.350 -12.834 -26.085 1.00 73.88 165 LYS A N 1
ATOM 1363 C CA . LYS A 1 165 ? 2.515 -13.727 -26.913 1.00 73.88 165 LYS A CA 1
ATOM 1364 C C . LYS A 1 165 ? 1.614 -14.644 -26.076 1.00 73.88 165 LYS A C 1
ATOM 1366 O O . LYS A 1 165 ? 0.492 -14.934 -26.476 1.00 73.88 165 LYS A O 1
ATOM 1371 N N . PHE A 1 166 ? 2.078 -15.049 -24.896 1.00 69.75 166 PHE A N 1
ATOM 1372 C CA . PHE A 1 166 ? 1.391 -15.994 -24.010 1.00 69.75 166 PHE A CA 1
ATOM 1373 C C . PHE A 1 166 ? 0.420 -15.319 -23.042 1.00 69.75 166 PHE A C 1
ATOM 1375 O O . PHE A 1 166 ? -0.410 -15.985 -22.434 1.00 69.75 166 PHE A O 1
ATOM 1382 N N . TRP A 1 167 ? 0.473 -13.991 -22.923 1.00 59.03 167 TRP A N 1
ATOM 1383 C CA . TRP A 1 167 ? -0.462 -13.234 -22.086 1.00 59.03 167 TRP A CA 1
ATOM 1384 C C . TRP A 1 167 ? -1.894 -13.244 -22.630 1.00 59.03 167 TRP A C 1
ATOM 1386 O O . TRP A 1 167 ? -2.833 -13.029 -21.876 1.00 59.03 167 TRP A O 1
ATOM 1396 N N . SER A 1 168 ? -2.068 -13.499 -23.928 1.00 52.94 168 SER A N 1
ATOM 1397 C CA . SER A 1 168 ? -3.380 -13.476 -24.582 1.00 52.94 168 SER A CA 1
ATOM 1398 C C . SER A 1 168 ? -4.181 -14.776 -24.457 1.00 52.94 168 SER A C 1
ATOM 1400 O O . SER A 1 168 ? -5.354 -14.780 -24.819 1.00 52.94 168 SER A O 1
ATOM 1402 N N . ILE A 1 169 ? -3.569 -15.868 -23.978 1.00 54.38 169 ILE A N 1
ATOM 1403 C CA . ILE A 1 169 ? -4.101 -17.212 -24.240 1.00 54.38 169 ILE A CA 1
ATOM 1404 C C . ILE A 1 169 ? -4.918 -17.790 -23.078 1.00 54.38 169 ILE A C 1
ATOM 1406 O O . ILE A 1 169 ? -5.929 -18.417 -23.365 1.00 54.38 169 ILE A O 1
ATOM 1410 N N . ASP A 1 170 ? -4.599 -17.536 -21.801 1.00 44.19 170 ASP A N 1
ATOM 1411 C CA . ASP A 1 170 ? -5.184 -18.389 -20.742 1.00 44.19 170 ASP A CA 1
ATOM 1412 C C . ASP A 1 170 ? -5.816 -17.704 -19.533 1.00 44.19 170 ASP A C 1
ATOM 1414 O O . ASP A 1 170 ? -6.455 -18.367 -18.718 1.00 44.19 170 ASP A O 1
ATOM 1418 N N . ILE A 1 171 ? -5.701 -16.391 -19.370 1.00 44.91 171 ILE A N 1
ATOM 1419 C CA . ILE A 1 171 ? -6.288 -15.737 -18.200 1.00 44.91 171 ILE A CA 1
ATOM 1420 C C . ILE A 1 171 ? -6.713 -14.342 -18.627 1.00 44.91 171 ILE A C 1
ATOM 1422 O O . ILE A 1 171 ? -5.945 -13.669 -19.305 1.00 44.91 171 ILE A O 1
ATOM 1426 N N . GLY A 1 172 ? -7.930 -13.915 -18.283 1.00 51.94 172 GLY A N 1
ATOM 1427 C CA . GLY A 1 172 ? -8.490 -12.596 -18.618 1.00 51.94 172 GLY A CA 1
ATOM 1428 C C . GLY A 1 172 ? -7.765 -11.427 -17.937 1.00 51.94 172 GLY A C 1
ATOM 1429 O O . GLY A 1 172 ? -8.398 -10.609 -17.278 1.00 51.94 172 GLY A O 1
ATOM 1430 N N . PHE A 1 173 ? -6.440 -11.380 -18.049 1.00 58.38 173 PHE A N 1
ATOM 1431 C CA . PHE A 1 173 ? -5.546 -10.495 -17.332 1.00 58.38 173 PHE A CA 1
ATOM 1432 C C . PHE A 1 173 ? -5.143 -9.304 -18.191 1.00 58.38 173 PHE A C 1
ATOM 1434 O O . PHE A 1 173 ? -4.843 -9.392 -19.382 1.00 58.38 173 PHE A O 1
ATOM 1441 N N . GLU A 1 174 ? -5.155 -8.162 -17.524 1.00 60.09 174 GLU A N 1
ATOM 1442 C CA . GLU A 1 174 ? -4.783 -6.855 -18.042 1.00 60.09 174 GLU A CA 1
ATOM 1443 C C . GLU A 1 174 ? -3.321 -6.844 -18.488 1.00 60.09 174 GLU A C 1
ATOM 1445 O O . GLU A 1 174 ? -2.498 -7.592 -17.967 1.00 60.09 174 GLU A O 1
ATOM 1450 N N . LYS A 1 175 ? -2.973 -5.987 -19.456 1.00 71.19 175 LYS A N 1
ATOM 1451 C CA . LYS A 1 175 ? -1.592 -5.882 -19.961 1.00 71.19 175 LYS A CA 1
ATOM 1452 C C . LYS A 1 175 ? -0.620 -5.580 -18.798 1.00 71.19 175 LYS A C 1
ATOM 1454 O O . LYS A 1 175 ? -1.007 -4.864 -17.877 1.00 71.19 175 LYS A O 1
ATOM 1459 N N . PRO A 1 176 ? 0.658 -6.007 -18.838 1.00 65.50 176 PRO A N 1
ATOM 1460 C CA . PRO A 1 176 ? 1.574 -5.880 -17.692 1.00 65.50 176 PRO A CA 1
ATOM 1461 C C . PRO A 1 176 ? 1.720 -4.432 -17.219 1.00 65.50 176 PRO A C 1
ATOM 1463 O O . PRO A 1 176 ? 1.645 -4.131 -16.031 1.00 65.50 176 PRO A O 1
ATOM 1466 N N . CYS A 1 177 ? 1.836 -3.513 -18.180 1.00 69.81 177 CYS A N 1
ATOM 1467 C CA . CYS A 1 177 ? 1.908 -2.080 -17.919 1.00 69.81 177 CYS A CA 1
ATOM 1468 C C . CYS A 1 177 ? 0.616 -1.524 -17.298 1.00 69.81 177 CYS A C 1
ATOM 1470 O O . CYS A 1 177 ? 0.651 -0.529 -16.579 1.00 69.81 177 CYS A O 1
ATOM 1472 N N . GLU A 1 178 ? -0.533 -2.138 -17.581 1.00 77.38 178 GLU A N 1
ATOM 1473 C CA . GLU A 1 178 ? -1.807 -1.766 -16.977 1.00 77.38 178 GLU A CA 1
ATOM 1474 C C . GLU A 1 178 ? -1.903 -2.253 -15.530 1.00 77.38 178 GLU A C 1
ATOM 1476 O O . GLU A 1 178 ? -2.323 -1.479 -14.672 1.00 77.38 178 GLU A O 1
ATOM 1481 N N . LEU A 1 179 ? -1.425 -3.465 -15.239 1.00 78.44 179 LEU A N 1
ATOM 1482 C CA . LEU A 1 179 ? -1.328 -3.973 -13.872 1.00 78.44 179 LEU A CA 1
ATOM 1483 C C . LEU A 1 179 ? -0.348 -3.147 -13.028 1.00 78.44 179 LEU A C 1
ATOM 1485 O O . LEU A 1 179 ? -0.694 -2.737 -11.924 1.00 78.44 179 LEU A O 1
ATOM 1489 N N . GLU A 1 180 ? 0.835 -2.815 -13.550 1.00 78.00 180 GLU A N 1
ATOM 1490 C CA . GLU A 1 180 ? 1.773 -1.915 -12.863 1.00 78.00 180 GLU A CA 1
ATOM 1491 C C . GLU A 1 180 ? 1.161 -0.536 -12.598 1.00 78.00 180 GLU A C 1
ATOM 1493 O O . GLU A 1 180 ? 1.301 0.009 -11.500 1.00 78.00 180 GLU A O 1
ATOM 1498 N N . ARG A 1 181 ? 0.445 0.025 -13.581 1.00 81.25 181 ARG A N 1
ATOM 1499 C CA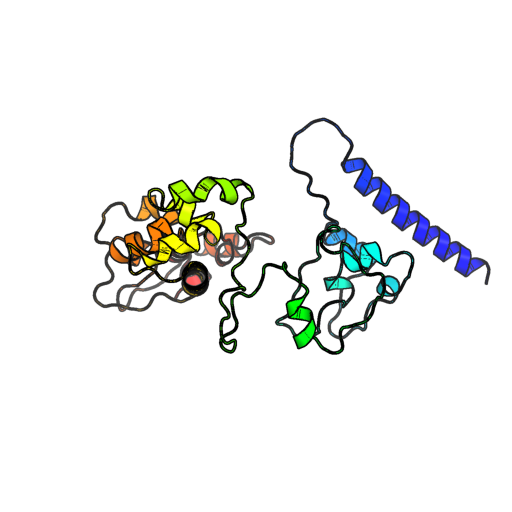 . ARG A 1 181 ? -0.272 1.293 -13.410 1.00 81.25 181 ARG A CA 1
ATOM 1500 C C . ARG A 1 181 ? -1.308 1.192 -12.295 1.00 81.25 181 ARG A C 1
ATOM 1502 O O . ARG A 1 181 ? -1.349 2.070 -11.438 1.00 81.25 181 ARG A O 1
ATOM 1509 N N . LYS A 1 182 ? -2.100 0.121 -12.271 1.00 84.38 182 LYS A N 1
ATOM 1510 C CA . LYS A 1 182 ? -3.100 -0.116 -11.224 1.00 84.38 182 LYS A CA 1
ATOM 1511 C C . LYS A 1 182 ? -2.475 -0.317 -9.854 1.00 84.38 182 LYS A C 1
ATOM 1513 O O . LYS A 1 182 ? -2.985 0.232 -8.888 1.00 84.38 182 LYS A O 1
ATOM 1518 N N . LEU A 1 183 ? -1.361 -1.040 -9.759 1.00 85.50 183 LEU A N 1
ATOM 1519 C CA . LEU A 1 183 ? -0.603 -1.205 -8.516 1.00 85.50 183 LEU A CA 1
ATOM 1520 C C . LEU A 1 183 ? -0.076 0.138 -7.997 1.00 85.50 183 LEU A C 1
ATOM 1522 O O . LEU A 1 183 ? -0.114 0.406 -6.795 1.00 85.50 183 LEU A O 1
ATOM 1526 N N . TYR A 1 184 ? 0.388 1.000 -8.904 1.00 83.62 184 TYR A N 1
ATOM 1527 C CA . TYR A 1 184 ? 0.826 2.345 -8.557 1.00 83.62 184 TYR A CA 1
ATOM 1528 C C . TYR A 1 184 ? -0.334 3.219 -8.061 1.00 83.62 184 TYR A C 1
ATOM 1530 O O . TYR A 1 184 ? -0.210 3.828 -7.000 1.00 83.62 184 TYR A O 1
ATOM 1538 N N . GLU A 1 185 ? -1.452 3.263 -8.794 1.00 87.94 185 GLU A N 1
ATOM 1539 C CA . GLU A 1 185 ? -2.669 3.998 -8.411 1.00 87.94 185 GLU A CA 1
ATOM 1540 C C . GLU A 1 185 ? -3.192 3.495 -7.048 1.00 87.94 185 GLU A C 1
ATOM 1542 O O . GLU A 1 185 ? -3.351 4.269 -6.099 1.00 87.94 185 GLU A O 1
ATOM 1547 N N . PHE A 1 186 ? -3.295 2.174 -6.892 1.00 90.75 186 PHE A N 1
ATOM 1548 C CA . PHE A 1 186 ? -3.747 1.504 -5.677 1.00 90.75 186 PHE A CA 1
ATOM 1549 C C . PHE A 1 186 ? -2.979 1.929 -4.422 1.00 90.75 186 PHE A C 1
ATOM 1551 O O . PHE A 1 186 ? -3.601 2.146 -3.380 1.00 90.75 186 PHE A O 1
ATOM 1558 N N . ARG A 1 187 ? -1.648 2.069 -4.501 1.00 88.25 187 ARG A N 1
ATOM 1559 C CA . ARG A 1 187 ? -0.775 2.352 -3.347 1.00 88.25 187 ARG A CA 1
ATOM 1560 C C . ARG A 1 187 ? -1.112 3.666 -2.630 1.00 88.25 187 ARG A C 1
ATOM 1562 O O . ARG A 1 187 ? -0.814 3.795 -1.440 1.00 88.25 187 ARG A O 1
ATOM 1569 N N . PHE A 1 188 ? -1.700 4.633 -3.332 1.00 85.44 188 PHE A N 1
ATOM 1570 C CA . PHE A 1 188 ? -1.966 5.975 -2.799 1.00 85.44 188 PHE A CA 1
ATOM 1571 C C . PHE A 1 188 ? -3.454 6.289 -2.633 1.00 85.44 188 PHE A C 1
ATOM 1573 O O . PHE A 1 188 ? -3.801 7.236 -1.929 1.00 85.44 188 PHE A O 1
ATOM 1580 N N . GLU A 1 189 ? -4.336 5.510 -3.252 1.00 93.19 189 GLU A N 1
ATOM 1581 C CA . GLU A 1 189 ? -5.777 5.702 -3.134 1.00 93.19 189 GLU A CA 1
ATOM 1582 C C . GLU A 1 189 ? -6.296 5.318 -1.747 1.00 93.19 189 GLU A C 1
ATOM 1584 O O . GLU A 1 189 ? -5.907 4.300 -1.170 1.00 93.19 189 GLU A O 1
ATOM 1589 N N . LYS A 1 190 ? -7.237 6.101 -1.214 1.00 95.06 190 LYS A N 1
ATOM 1590 C CA . LYS A 1 190 ? -7.965 5.711 -0.003 1.00 95.06 190 LYS A CA 1
ATOM 1591 C C . LYS A 1 190 ? -8.821 4.474 -0.318 1.00 95.06 190 LYS A C 1
ATOM 1593 O O . LYS A 1 190 ? -9.499 4.487 -1.344 1.00 95.06 190 LYS A O 1
ATOM 1598 N N . PRO A 1 191 ? -8.809 3.419 0.518 1.00 95.88 191 PRO A N 1
ATOM 1599 C CA . PRO A 1 191 ? -9.718 2.299 0.345 1.00 95.88 191 PRO A CA 1
ATOM 1600 C C . PRO A 1 191 ? -11.178 2.790 0.382 1.00 95.88 191 PRO A C 1
ATOM 1602 O O . PRO A 1 191 ? -11.524 3.565 1.287 1.00 95.88 191 PRO A O 1
ATOM 1605 N N . PRO A 1 192 ? -12.027 2.372 -0.573 1.00 96.69 192 PRO A N 1
ATOM 1606 C CA . PRO A 1 192 ? -13.460 2.636 -0.538 1.00 96.69 192 PRO A CA 1
ATOM 1607 C C . PRO A 1 192 ? -14.105 2.081 0.737 1.00 96.69 192 PRO A C 1
ATOM 1609 O O . PRO A 1 192 ? -13.640 1.098 1.318 1.00 96.69 192 PRO A O 1
ATOM 1612 N N . GLU A 1 193 ? -15.175 2.740 1.186 1.00 96.56 193 GLU A N 1
ATOM 1613 C CA . GLU A 1 193 ? -16.030 2.208 2.249 1.00 96.56 193 GLU A CA 1
ATOM 1614 C C . GLU A 1 193 ? -17.042 1.233 1.663 1.00 96.56 193 GLU A C 1
ATOM 1616 O O . GLU A 1 193 ? -17.795 1.591 0.760 1.00 96.56 193 GLU A O 1
ATOM 1621 N N . GLU A 1 194 ? -17.077 0.024 2.210 1.00 96.56 194 GLU A N 1
ATOM 1622 C CA . GLU A 1 194 ? -17.961 -1.049 1.765 1.00 96.56 194 GLU A CA 1
ATOM 1623 C C . GLU A 1 194 ? -18.707 -1.650 2.961 1.00 96.56 194 GLU A C 1
ATOM 1625 O O . GLU A 1 194 ? -18.223 -1.631 4.099 1.00 96.56 194 GLU A O 1
ATOM 1630 N N . GLU A 1 195 ? -19.924 -2.145 2.719 1.00 95.44 195 GLU A N 1
ATOM 1631 C CA . GLU A 1 195 ? -20.735 -2.780 3.767 1.00 95.44 195 GLU A CA 1
ATOM 1632 C C . GLU A 1 195 ? -20.148 -4.131 4.182 1.00 95.44 195 GLU A C 1
ATOM 1634 O O . GLU A 1 195 ? -20.081 -4.419 5.376 1.00 95.44 195 GLU A O 1
ATOM 1639 N N . ASP A 1 196 ? -19.634 -4.896 3.217 1.00 95.19 196 ASP A N 1
ATOM 1640 C CA . ASP A 1 196 ? -19.000 -6.196 3.430 1.00 95.19 196 ASP A CA 1
ATOM 1641 C C . ASP A 1 196 ? -17.506 -6.149 3.089 1.00 95.19 196 ASP A C 1
ATOM 1643 O O . ASP A 1 196 ? -17.047 -6.642 2.065 1.00 95.19 196 ASP A O 1
ATOM 1647 N N . CYS A 1 197 ? -16.737 -5.490 3.956 1.00 96.81 197 CYS A N 1
ATOM 1648 C CA . CYS A 1 197 ? -15.282 -5.463 3.856 1.00 96.81 197 CYS A CA 1
ATOM 1649 C C . CYS A 1 197 ? -14.659 -6.373 4.914 1.00 96.81 197 CYS A C 1
ATOM 1651 O O . CYS A 1 197 ? -14.270 -5.929 6.007 1.00 96.81 197 CYS A O 1
ATOM 1653 N N . THR A 1 198 ? -14.585 -7.660 4.600 1.00 97.19 198 THR A N 1
ATOM 1654 C CA . THR A 1 198 ? -14.049 -8.681 5.495 1.00 97.19 198 THR A CA 1
ATOM 1655 C C . THR A 1 198 ? -13.002 -9.527 4.781 1.00 97.19 198 THR A C 1
ATOM 1657 O O . THR A 1 198 ? -13.071 -9.745 3.576 1.00 97.19 198 THR A O 1
ATOM 1660 N N . ASP A 1 199 ? -11.980 -9.954 5.523 1.00 97.69 199 ASP A N 1
ATOM 1661 C CA . ASP A 1 199 ? -11.032 -10.937 5.009 1.00 97.69 199 ASP A CA 1
ATOM 1662 C C . ASP A 1 199 ? -11.702 -12.311 5.101 1.00 97.69 199 ASP A C 1
ATOM 1664 O O . ASP A 1 199 ? -12.201 -12.684 6.166 1.00 97.69 199 ASP A O 1
ATOM 1668 N N . THR A 1 200 ? -11.730 -13.059 4.000 1.00 97.69 200 THR A N 1
ATOM 1669 C CA . THR A 1 200 ? -12.302 -14.415 3.979 1.00 97.69 200 THR A CA 1
ATOM 1670 C C . THR A 1 200 ? -11.301 -15.451 4.484 1.00 97.69 200 THR A C 1
ATOM 1672 O O . THR A 1 200 ? -11.685 -16.537 4.924 1.00 97.69 200 THR A O 1
ATOM 1675 N N . ARG A 1 201 ? -10.010 -15.104 4.470 1.00 97.25 201 ARG A N 1
ATOM 1676 C CA . ARG A 1 201 ? -8.908 -15.945 4.929 1.00 97.25 201 ARG A CA 1
ATOM 1677 C C . ARG A 1 201 ? -8.356 -15.471 6.285 1.00 97.25 201 ARG A C 1
ATOM 1679 O O . ARG A 1 201 ? -8.189 -14.281 6.533 1.00 97.25 201 ARG A O 1
ATOM 1686 N N . ASN A 1 202 ? -8.039 -16.410 7.181 1.00 94.81 202 ASN A N 1
ATOM 1687 C CA . ASN A 1 202 ? -7.661 -16.100 8.571 1.00 94.81 202 ASN A CA 1
ATOM 1688 C C . ASN A 1 202 ? -6.222 -15.577 8.745 1.00 94.81 202 ASN A C 1
ATOM 1690 O O . ASN A 1 202 ? -5.924 -14.925 9.745 1.00 94.81 202 ASN A O 1
ATOM 1694 N N . ASP A 1 203 ? -5.316 -15.871 7.813 1.00 95.31 203 ASP A N 1
ATOM 1695 C CA . ASP A 1 203 ? -3.879 -15.582 7.917 1.00 95.31 203 ASP A CA 1
ATOM 1696 C C . ASP A 1 203 ? -3.411 -14.435 7.009 1.00 95.31 203 ASP A C 1
ATOM 1698 O O . ASP A 1 203 ? -2.211 -14.249 6.808 1.00 95.31 203 ASP A O 1
ATOM 1702 N N . CYS A 1 204 ? -4.340 -13.603 6.529 1.00 97.69 204 CYS A N 1
ATOM 1703 C CA . CYS A 1 204 ? -4.057 -12.483 5.630 1.00 97.69 204 CYS A CA 1
ATOM 1704 C C . CYS A 1 204 ? -2.918 -11.567 6.097 1.00 97.69 204 CYS A C 1
ATOM 1706 O O . CYS A 1 204 ? -2.171 -11.034 5.279 1.00 97.69 204 CYS A O 1
ATOM 1708 N N . PHE A 1 205 ? -2.753 -11.383 7.411 1.00 96.88 205 PHE A N 1
ATOM 1709 C CA . PHE A 1 205 ? -1.710 -10.512 7.950 1.00 96.88 205 PHE A CA 1
ATOM 1710 C C . PHE A 1 205 ? -0.289 -11.034 7.695 1.00 96.88 205 PHE A C 1
ATOM 1712 O O . PHE A 1 205 ? 0.624 -10.230 7.509 1.00 96.88 205 PHE A O 1
ATOM 1719 N N . ASN A 1 206 ? -0.093 -12.355 7.640 1.00 97.00 206 ASN A N 1
ATOM 1720 C CA . ASN A 1 206 ? 1.211 -12.942 7.316 1.00 97.00 206 AS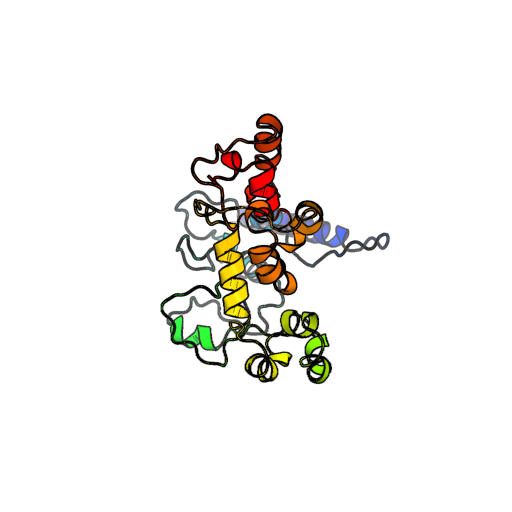N A CA 1
ATOM 1721 C C . ASN A 1 206 ? 1.617 -12.629 5.868 1.00 97.00 206 ASN A C 1
ATOM 1723 O O . ASN A 1 206 ? 2.802 -12.477 5.576 1.00 97.00 206 ASN A O 1
ATOM 1727 N N . ASP A 1 207 ? 0.621 -12.426 5.003 1.00 96.75 207 ASP A N 1
ATOM 1728 C CA . ASP A 1 207 ? 0.790 -12.172 3.577 1.00 96.75 207 ASP A CA 1
ATOM 1729 C C . ASP A 1 207 ? 0.628 -10.695 3.190 1.00 96.75 207 ASP A C 1
ATOM 1731 O O . ASP A 1 207 ? 0.571 -10.348 2.011 1.00 96.75 207 ASP A O 1
ATOM 1735 N N . ILE A 1 208 ? 0.612 -9.782 4.165 1.00 97.00 208 ILE A N 1
ATOM 1736 C CA . ILE A 1 208 ? 0.376 -8.348 3.927 1.00 97.00 208 ILE A CA 1
ATOM 1737 C C . ILE A 1 208 ? 1.427 -7.692 3.007 1.00 97.00 208 ILE A C 1
ATOM 1739 O O . ILE A 1 208 ? 1.178 -6.657 2.382 1.00 97.00 208 ILE A O 1
ATOM 1743 N N . PHE A 1 209 ? 2.616 -8.291 2.902 1.00 95.06 209 PHE A N 1
ATOM 1744 C CA . PHE A 1 209 ? 3.678 -7.863 1.987 1.00 95.06 209 PHE A CA 1
ATOM 1745 C C . PHE A 1 209 ? 3.401 -8.249 0.528 1.00 95.06 209 PHE A C 1
ATOM 1747 O O . PHE A 1 209 ? 3.875 -7.577 -0.386 1.00 95.06 209 PHE A O 1
ATOM 1754 N N . PHE A 1 210 ? 2.607 -9.296 0.303 1.00 94.81 210 PHE A N 1
ATOM 1755 C CA . PHE A 1 210 ? 2.253 -9.788 -1.024 1.00 94.81 210 PHE A CA 1
ATOM 1756 C C . PHE A 1 210 ? 1.092 -9.006 -1.653 1.00 94.81 210 PHE A C 1
ATOM 1758 O O . PHE A 1 210 ? 0.890 -9.102 -2.858 1.00 94.81 210 PHE A O 1
ATOM 1765 N N . CYS A 1 211 ? 0.386 -8.164 -0.887 1.00 95.62 211 CYS A N 1
ATOM 1766 C CA . CYS A 1 211 ? -0.737 -7.345 -1.367 1.00 95.62 211 CYS A CA 1
ATOM 1767 C C . CYS A 1 211 ? -0.407 -6.431 -2.559 1.00 95.62 211 CYS A C 1
ATOM 1769 O O . CYS A 1 211 ? -1.313 -5.981 -3.244 1.00 95.62 211 CYS A O 1
ATOM 1771 N N . GLU A 1 212 ? 0.867 -6.103 -2.791 1.00 92.44 212 GLU A N 1
ATOM 1772 C CA . GLU A 1 212 ? 1.309 -5.293 -3.938 1.00 92.44 212 GLU A CA 1
ATOM 1773 C C . GLU A 1 212 ? 2.152 -6.094 -4.942 1.00 92.44 212 GLU A C 1
ATOM 1775 O O . GLU A 1 212 ? 2.675 -5.531 -5.903 1.00 92.44 212 GLU A O 1
ATOM 1780 N N . MET A 1 213 ? 2.317 -7.403 -4.726 1.00 89.88 213 MET A N 1
ATOM 1781 C CA . MET A 1 213 ? 3.020 -8.263 -5.670 1.00 89.88 213 MET A CA 1
ATOM 1782 C C . MET A 1 213 ? 2.050 -8.698 -6.769 1.00 89.88 213 MET A C 1
ATOM 1784 O O . MET A 1 213 ? 0.994 -9.238 -6.442 1.00 89.88 213 MET A O 1
ATOM 1788 N N . PRO A 1 214 ? 2.383 -8.525 -8.061 1.00 85.69 214 PRO A N 1
ATOM 1789 C CA . PRO A 1 214 ? 1.393 -8.713 -9.118 1.00 85.69 214 PRO A CA 1
ATOM 1790 C C . PRO A 1 214 ? 0.790 -10.132 -9.167 1.00 85.69 214 PRO A C 1
ATOM 1792 O O . PRO A 1 214 ? -0.412 -10.250 -9.373 1.00 85.69 214 PRO A O 1
ATOM 1795 N N . ASN A 1 215 ? 1.570 -11.179 -8.847 1.00 85.69 215 ASN A N 1
ATOM 1796 C CA . ASN A 1 215 ? 1.094 -12.578 -8.760 1.00 85.69 215 ASN A CA 1
ATOM 1797 C C . ASN A 1 215 ? 0.030 -12.800 -7.671 1.00 85.69 215 ASN A C 1
ATOM 1799 O O . ASN A 1 215 ? -0.762 -13.732 -7.733 1.00 85.69 215 ASN A O 1
ATOM 1803 N N . TYR A 1 216 ? 0.047 -11.983 -6.618 1.00 90.44 216 TYR A N 1
ATOM 1804 C CA . TYR A 1 216 ? -0.822 -12.154 -5.455 1.00 90.44 216 TYR A CA 1
ATOM 1805 C C . TYR A 1 216 ? -1.886 -11.066 -5.366 1.00 90.44 216 TYR A C 1
ATOM 1807 O O . TYR A 1 216 ? -2.807 -11.196 -4.570 1.00 90.44 216 TYR A O 1
ATOM 1815 N N . PHE A 1 217 ? -1.787 -10.017 -6.185 1.00 90.31 217 PHE A N 1
ATOM 1816 C CA . PHE A 1 217 ? -2.638 -8.838 -6.097 1.00 90.31 217 PHE A CA 1
ATOM 1817 C C . PHE A 1 217 ? -4.124 -9.189 -6.188 1.00 90.31 217 PHE A C 1
ATOM 1819 O O . PHE A 1 217 ? -4.880 -8.841 -5.291 1.00 90.31 217 PHE A O 1
ATOM 1826 N N . TYR A 1 218 ? -4.547 -9.917 -7.226 1.00 91.31 218 TYR A N 1
ATOM 1827 C CA . TYR A 1 218 ? -5.962 -10.273 -7.391 1.00 91.31 218 TYR A CA 1
ATOM 1828 C C . TYR A 1 218 ? -6.417 -11.314 -6.368 1.00 91.31 218 TYR A C 1
ATOM 1830 O O . TYR A 1 218 ? -7.464 -11.150 -5.754 1.00 91.31 218 TYR A O 1
ATOM 1838 N N . LYS A 1 219 ? -5.589 -12.331 -6.104 1.00 94.62 219 LYS A N 1
ATOM 1839 C CA . LYS A 1 219 ? -5.901 -13.349 -5.098 1.00 94.62 219 LYS A CA 1
ATOM 1840 C C . LYS A 1 219 ? -6.112 -12.730 -3.714 1.00 94.62 219 LYS A C 1
ATOM 1842 O O . LYS A 1 219 ? -7.100 -13.015 -3.053 1.00 94.62 219 LYS A O 1
ATOM 1847 N N . LEU A 1 220 ? -5.202 -11.861 -3.278 1.00 96.12 220 LEU A N 1
ATOM 1848 C CA . LEU A 1 220 ? -5.291 -11.196 -1.978 1.00 96.12 220 LEU A CA 1
ATOM 1849 C C . LEU A 1 220 ? -6.299 -10.052 -1.964 1.00 96.12 220 LEU A C 1
ATOM 1851 O O . LEU A 1 220 ? -6.807 -9.722 -0.897 1.00 96.12 220 LEU A O 1
ATOM 1855 N N . LYS A 1 221 ? -6.631 -9.471 -3.117 1.00 95.50 221 LYS A N 1
ATOM 1856 C CA . LYS A 1 221 ? -7.787 -8.589 -3.231 1.00 95.50 221 LYS A CA 1
ATOM 1857 C C . LYS A 1 221 ? -9.072 -9.333 -2.885 1.00 95.50 221 LYS A C 1
ATOM 1859 O O . LYS A 1 221 ? -9.880 -8.773 -2.162 1.00 95.50 221 LYS A O 1
ATOM 1864 N N . ASP A 1 222 ? -9.242 -10.563 -3.353 1.00 95.94 222 ASP A N 1
ATOM 1865 C CA . ASP A 1 222 ? -10.476 -11.319 -3.122 1.00 95.94 222 ASP A CA 1
ATOM 1866 C C . ASP A 1 222 ? -10.478 -12.013 -1.745 1.00 95.94 222 ASP A C 1
ATOM 1868 O O . ASP A 1 222 ? -11.490 -12.027 -1.045 1.00 95.94 222 ASP A O 1
ATOM 1872 N N . GLU A 1 223 ? -9.336 -12.556 -1.312 1.00 97.31 223 GLU A N 1
ATOM 1873 C CA . GLU A 1 223 ? -9.222 -13.293 -0.043 1.00 97.31 223 GLU A CA 1
ATOM 1874 C C . GLU A 1 223 ? -8.977 -12.393 1.180 1.00 97.31 223 GLU A C 1
ATOM 1876 O O . GLU A 1 223 ? -9.371 -12.725 2.301 1.00 97.31 223 GLU A O 1
ATOM 1881 N N . CYS A 1 224 ? -8.298 -11.262 0.976 1.00 98.19 224 CYS A N 1
ATOM 1882 C CA . CYS A 1 224 ? -7.783 -10.383 2.027 1.00 98.19 224 CYS A CA 1
ATOM 1883 C C . CYS A 1 224 ? -8.036 -8.879 1.758 1.00 98.19 224 CYS A C 1
ATOM 1885 O O . CYS A 1 224 ? -7.127 -8.054 1.966 1.00 98.19 224 CYS A O 1
ATOM 1887 N N . PRO A 1 225 ? -9.232 -8.471 1.284 1.00 97.62 225 PRO A N 1
ATOM 1888 C CA . PRO A 1 225 ? -9.473 -7.104 0.828 1.00 97.62 225 PRO A CA 1
ATOM 1889 C C . PRO A 1 225 ? -9.275 -6.058 1.931 1.00 97.62 225 PRO A C 1
ATOM 1891 O O . PRO A 1 225 ? -8.813 -4.947 1.658 1.00 97.62 225 PRO A O 1
ATOM 1894 N N . LYS A 1 226 ? -9.568 -6.392 3.191 1.00 97.12 226 LYS A N 1
ATOM 1895 C CA . LYS A 1 226 ? -9.415 -5.474 4.322 1.00 97.12 226 LYS A CA 1
ATOM 1896 C C . LYS A 1 226 ? -7.953 -5.369 4.740 1.00 97.12 226 LYS A C 1
ATOM 1898 O O . LYS A 1 226 ? -7.446 -4.260 4.911 1.00 97.12 226 LYS A O 1
ATOM 1903 N N . THR A 1 227 ? -7.261 -6.499 4.887 1.00 97.38 227 THR A N 1
ATOM 1904 C CA . THR A 1 227 ? -5.843 -6.512 5.282 1.00 97.38 227 THR A CA 1
ATOM 1905 C C . THR A 1 227 ? -4.956 -5.816 4.249 1.00 97.38 227 THR A C 1
ATOM 1907 O O . THR A 1 227 ? -4.057 -5.057 4.615 1.00 97.38 227 THR A O 1
ATOM 1910 N N . CYS A 1 228 ? -5.236 -6.008 2.961 1.00 97.69 228 CYS A N 1
ATOM 1911 C CA . CYS A 1 228 ? -4.510 -5.344 1.884 1.00 97.69 228 CYS A CA 1
ATOM 1912 C C . CYS A 1 228 ? -4.950 -3.891 1.640 1.00 97.69 228 CYS A C 1
ATOM 1914 O O . CYS A 1 228 ? -4.308 -3.190 0.860 1.00 97.69 228 CYS A O 1
ATOM 1916 N N . ALA A 1 229 ? -5.985 -3.404 2.334 1.00 97.38 229 ALA A N 1
ATOM 1917 C CA . ALA A 1 229 ? -6.580 -2.082 2.137 1.00 97.38 229 ALA A CA 1
ATOM 1918 C C . ALA A 1 229 ? -7.117 -1.858 0.705 1.00 97.38 229 ALA A C 1
ATOM 1920 O O . ALA A 1 229 ? -6.949 -0.784 0.113 1.00 97.38 229 ALA A O 1
ATOM 1921 N N . HIS A 1 230 ? -7.778 -2.878 0.152 1.00 96.94 230 HIS A N 1
ATOM 1922 C CA . HIS A 1 230 ? -8.670 -2.755 -1.004 1.00 96.94 230 HIS A CA 1
ATOM 1923 C C . HIS A 1 230 ? -10.029 -2.178 -0.633 1.00 96.94 230 HIS A C 1
ATOM 1925 O O . HIS A 1 230 ? -10.600 -1.471 -1.450 1.00 96.94 230 HIS A O 1
ATOM 1931 N N . CYS A 1 231 ? -10.498 -2.410 0.589 1.00 97.31 231 CYS A N 1
ATOM 1932 C CA . CYS A 1 231 ? -11.701 -1.796 1.135 1.00 97.31 231 CYS A CA 1
ATOM 1933 C C . CYS A 1 231 ? -11.494 -1.451 2.614 1.00 97.31 231 CYS A C 1
ATOM 1935 O O . CYS A 1 231 ? -10.512 -1.856 3.249 1.00 97.31 231 CYS A O 1
ATOM 1937 N N . LYS A 1 232 ? -12.444 -0.711 3.183 1.00 96.62 232 LYS A N 1
ATOM 1938 C CA . LYS A 1 232 ? -12.634 -0.598 4.631 1.00 96.62 232 LYS A CA 1
ATOM 1939 C C . LYS A 1 232 ? -14.120 -0.738 4.981 1.00 96.62 232 LYS A C 1
ATOM 1941 O O . LYS A 1 232 ? -14.961 -0.311 4.193 1.00 96.62 232 LYS A O 1
ATOM 1946 N N . PRO A 1 233 ? -14.468 -1.283 6.162 1.00 95.94 233 PRO A N 1
ATOM 1947 C CA . PRO A 1 233 ? -15.861 -1.334 6.596 1.00 95.94 233 PRO A CA 1
ATOM 1948 C C . PRO A 1 233 ? -16.484 0.064 6.670 1.00 95.94 233 PRO A C 1
ATOM 1950 O O . PRO A 1 233 ? -15.826 1.027 7.077 1.00 95.94 233 PRO A O 1
ATOM 1953 N N . LYS A 1 234 ? -17.765 0.183 6.333 1.00 96.12 234 LYS A N 1
ATOM 1954 C CA . LYS A 1 234 ? -18.530 1.427 6.491 1.00 96.12 234 LYS A CA 1
ATOM 1955 C C . LYS A 1 234 ? -18.445 1.953 7.926 1.00 96.12 234 LYS A C 1
ATOM 1957 O O . LYS A 1 234 ? -18.635 1.211 8.890 1.00 96.12 234 LYS A O 1
ATOM 1962 N N . GLY A 1 235 ? -18.132 3.241 8.081 1.00 93.62 235 GLY A N 1
ATOM 1963 C CA . GLY A 1 235 ? -17.949 3.852 9.403 1.00 93.62 235 GLY A CA 1
ATOM 1964 C C . GLY A 1 235 ? -16.687 3.396 10.151 1.00 93.62 235 GLY A C 1
ATOM 1965 O O . GLY A 1 235 ? -16.563 3.649 11.354 1.00 93.62 235 GLY A O 1
ATOM 1966 N N . HIS A 1 236 ? -15.740 2.739 9.470 1.00 93.38 236 HIS A N 1
ATOM 1967 C CA . HIS A 1 236 ? -14.457 2.374 10.057 1.00 93.38 236 HIS A CA 1
ATOM 1968 C C . HIS A 1 236 ? -13.724 3.620 10.567 1.00 93.38 236 HIS A C 1
ATOM 1970 O O . HIS A 1 236 ? -13.343 4.514 9.809 1.00 93.38 236 HIS A O 1
ATOM 1976 N N . LYS A 1 237 ? -13.513 3.673 11.885 1.00 93.38 237 LYS A N 1
ATOM 1977 C CA . LYS A 1 237 ? -12.758 4.747 12.529 1.00 93.38 237 LYS A CA 1
ATOM 1978 C C . LYS A 1 237 ? -11.277 4.506 12.313 1.00 93.38 237 LYS A C 1
ATOM 1980 O O . LYS A 1 237 ? -10.707 3.590 12.897 1.00 93.38 237 LYS A O 1
ATOM 1985 N N . CYS A 1 238 ? -10.657 5.362 11.519 1.00 91.38 238 CYS A N 1
ATOM 1986 C CA . CYS A 1 238 ? -9.232 5.273 11.269 1.00 91.38 238 CYS A CA 1
ATOM 1987 C C . CYS A 1 238 ? -8.434 5.955 12.370 1.00 91.38 238 CYS A C 1
ATOM 1989 O O . CYS A 1 238 ? -8.651 7.125 12.697 1.00 91.38 238 CYS A O 1
ATOM 1991 N N . PHE A 1 239 ? -7.476 5.224 12.915 1.00 95.19 239 PHE A N 1
ATOM 1992 C CA . PHE A 1 239 ? -6.530 5.732 13.889 1.00 95.19 239 PHE A CA 1
ATOM 1993 C C . PHE A 1 239 ? -5.171 5.090 13.655 1.00 95.19 239 PHE A C 1
ATOM 1995 O O . PHE A 1 239 ? -5.063 3.976 13.148 1.00 95.19 239 PHE A O 1
ATOM 2002 N N . ASP A 1 240 ? -4.127 5.807 14.042 1.00 96.69 240 ASP A N 1
ATOM 2003 C CA . ASP A 1 240 ? -2.786 5.251 14.062 1.00 96.69 240 ASP A CA 1
ATOM 2004 C C . ASP A 1 240 ? -2.653 4.345 15.285 1.00 96.69 240 ASP A C 1
ATOM 2006 O O . ASP A 1 240 ? -2.927 4.766 16.413 1.00 96.69 240 ASP A O 1
ATOM 2010 N N . LYS A 1 241 ? -2.195 3.108 15.081 1.00 95.50 241 LYS A N 1
ATOM 2011 C CA . LYS A 1 241 ? -2.014 2.120 16.155 1.00 95.50 241 LYS A CA 1
ATOM 2012 C C . LYS A 1 241 ? -1.057 2.631 17.234 1.00 95.50 241 LYS A C 1
ATOM 2014 O O . LYS A 1 241 ? -1.211 2.320 18.411 1.00 95.50 241 LYS A O 1
ATOM 2019 N N . ASN A 1 242 ? -0.066 3.429 16.834 1.00 95.62 242 ASN A N 1
ATOM 2020 C CA . ASN A 1 242 ? 0.798 4.178 17.737 1.00 95.62 242 ASN A CA 1
ATOM 2021 C C . ASN A 1 242 ? 1.154 5.531 17.107 1.00 95.62 242 ASN A C 1
ATOM 2023 O O . ASN A 1 242 ? 2.143 5.643 16.386 1.00 95.62 242 ASN A O 1
ATOM 2027 N N . ASN A 1 243 ? 0.349 6.556 17.403 1.00 95.94 243 ASN A N 1
ATOM 2028 C CA . ASN A 1 243 ? 0.490 7.902 16.839 1.00 95.94 243 ASN A CA 1
ATOM 2029 C C . ASN A 1 243 ? 1.920 8.465 16.964 1.00 95.94 243 ASN A C 1
ATOM 2031 O O . ASN A 1 243 ? 2.454 9.011 16.004 1.00 95.94 243 ASN A O 1
ATOM 2035 N N . LYS A 1 244 ? 2.585 8.272 18.115 1.00 96.50 244 LYS A N 1
ATOM 2036 C CA . LYS A 1 244 ? 3.961 8.754 18.326 1.00 96.50 244 LYS A CA 1
ATOM 2037 C C . LYS A 1 244 ? 4.952 8.072 17.374 1.00 96.50 244 LYS A C 1
ATOM 2039 O O . LYS A 1 244 ? 5.737 8.766 16.736 1.00 96.50 244 LYS A O 1
ATOM 2044 N N . LYS A 1 245 ? 4.880 6.741 17.237 1.00 96.81 245 LYS A N 1
ATOM 2045 C CA . LYS A 1 245 ? 5.738 5.986 16.305 1.00 96.81 245 LYS A CA 1
ATOM 2046 C C . LYS A 1 245 ? 5.438 6.314 14.846 1.00 96.81 245 LYS A C 1
ATOM 2048 O O . LYS A 1 245 ? 6.365 6.411 14.058 1.00 96.81 245 LYS A O 1
ATOM 2053 N N . CYS A 1 246 ? 4.172 6.512 14.482 1.00 97.00 246 CYS A N 1
ATOM 2054 C CA . CYS A 1 246 ? 3.809 6.883 13.115 1.00 97.00 246 CYS A CA 1
ATOM 2055 C C . CYS A 1 246 ? 4.392 8.246 12.722 1.00 97.00 246 CYS A C 1
ATOM 2057 O O . CYS A 1 246 ? 4.984 8.360 11.651 1.00 97.00 246 CYS A O 1
ATOM 2059 N N . ILE A 1 247 ? 4.319 9.245 13.610 1.00 96.56 247 ILE A N 1
ATOM 2060 C CA . ILE A 1 247 ? 4.958 10.555 13.407 1.00 96.56 247 ILE A CA 1
ATOM 2061 C C . ILE A 1 247 ? 6.481 10.406 13.297 1.00 96.56 247 ILE A C 1
ATOM 2063 O O . ILE A 1 247 ? 7.090 10.961 12.383 1.00 96.56 247 ILE A O 1
ATOM 2067 N N . GLU A 1 248 ? 7.095 9.625 14.189 1.00 96.75 248 GLU A N 1
ATOM 2068 C CA . GLU A 1 248 ? 8.535 9.350 14.174 1.00 96.75 248 GLU A CA 1
ATOM 2069 C C . GLU A 1 248 ? 8.972 8.696 12.853 1.00 96.75 248 GLU A C 1
ATOM 2071 O O . GLU A 1 248 ? 9.809 9.251 12.140 1.00 96.75 248 GLU A O 1
ATOM 2076 N N . TRP A 1 249 ? 8.348 7.584 12.454 1.00 96.94 249 TRP A N 1
ATOM 2077 C CA . TRP A 1 249 ? 8.673 6.885 11.209 1.00 96.94 249 TRP A CA 1
ATOM 2078 C C . TRP A 1 249 ? 8.396 7.733 9.965 1.00 96.94 249 TRP A C 1
ATOM 2080 O O . TRP A 1 249 ? 9.093 7.607 8.957 1.00 96.94 249 TRP A O 1
ATOM 2090 N N . GLN A 1 250 ? 7.387 8.604 10.010 1.00 96.25 250 GLN A N 1
ATOM 2091 C CA . GLN A 1 250 ? 7.100 9.530 8.920 1.00 96.25 250 GLN A CA 1
ATOM 2092 C C . GLN A 1 250 ? 8.120 10.677 8.842 1.00 96.25 250 GLN A C 1
ATOM 2094 O O . GLN A 1 250 ? 8.362 11.197 7.756 1.00 96.25 250 GLN A O 1
ATOM 2099 N N . SER A 1 251 ? 8.771 11.037 9.951 1.00 95.06 251 SER A N 1
ATOM 2100 C CA . SER A 1 251 ? 9.801 12.085 9.993 1.00 95.06 251 SER A CA 1
ATOM 2101 C C . SER A 1 251 ? 11.173 11.653 9.449 1.00 95.06 251 SER A C 1
ATOM 2103 O O . SER A 1 251 ? 12.061 12.488 9.272 1.00 95.06 251 SER A O 1
ATOM 2105 N N . HIS A 1 252 ? 11.373 10.362 9.154 1.00 93.69 252 HIS A N 1
ATOM 2106 C CA . HIS A 1 252 ? 12.643 9.845 8.641 1.00 93.69 252 HIS A CA 1
ATOM 2107 C C . HIS A 1 252 ? 13.035 10.499 7.304 1.00 93.69 252 HIS A C 1
ATOM 2109 O O . HIS A 1 252 ? 12.378 10.298 6.284 1.00 93.69 252 HIS A O 1
ATOM 2115 N N . LYS A 1 253 ? 14.181 11.197 7.284 1.00 88.56 253 LYS A N 1
ATOM 2116 C CA . LYS A 1 253 ? 14.660 12.012 6.148 1.00 88.56 253 LYS A CA 1
ATOM 2117 C C . LYS A 1 253 ? 14.723 11.273 4.805 1.00 88.56 253 LYS A C 1
ATOM 2119 O O . LYS A 1 253 ? 14.437 11.863 3.770 1.00 88.56 253 LYS A O 1
ATOM 2124 N N . HIS A 1 254 ? 15.118 10.000 4.810 1.00 85.00 254 HIS A N 1
ATOM 2125 C CA . HIS A 1 254 ? 15.385 9.249 3.576 1.00 85.00 254 HIS A CA 1
ATOM 2126 C C . HIS A 1 254 ? 14.309 8.223 3.219 1.00 85.00 254 HIS A C 1
ATOM 2128 O O . HIS A 1 254 ? 14.240 7.795 2.069 1.00 85.00 254 HIS A O 1
ATOM 2134 N N . ARG A 1 255 ? 13.496 7.785 4.188 1.00 87.88 255 ARG A N 1
ATOM 2135 C CA . ARG A 1 255 ? 12.480 6.739 3.987 1.00 87.88 255 ARG A CA 1
ATOM 2136 C C . ARG A 1 255 ? 11.268 6.969 4.895 1.00 87.88 255 ARG A C 1
ATOM 2138 O O . ARG A 1 255 ? 11.057 6.170 5.810 1.00 87.88 255 ARG A O 1
ATOM 2145 N N . PRO A 1 256 ? 10.483 8.036 4.663 1.00 93.81 256 PRO A N 1
ATOM 2146 C CA . PRO A 1 256 ? 9.247 8.250 5.404 1.00 93.81 256 PRO A CA 1
ATOM 2147 C C . PRO A 1 256 ? 8.336 7.028 5.282 1.00 93.81 256 PRO A C 1
ATOM 2149 O O . PRO A 1 256 ? 8.173 6.489 4.184 1.00 93.81 256 PRO A O 1
ATOM 2152 N N . PHE A 1 257 ? 7.734 6.595 6.386 1.00 96.38 257 PHE A N 1
ATOM 2153 C CA . PHE A 1 257 ? 6.916 5.380 6.445 1.00 96.38 257 PHE A CA 1
ATOM 2154 C C . PHE A 1 257 ? 5.869 5.273 5.328 1.00 96.38 257 PHE A C 1
ATOM 2156 O O . PHE A 1 257 ? 5.784 4.238 4.662 1.00 96.38 257 PHE A O 1
ATOM 2163 N N . CYS A 1 258 ? 5.115 6.347 5.082 1.00 95.62 258 CYS A N 1
ATOM 2164 C CA . CYS A 1 258 ? 4.017 6.362 4.115 1.00 95.62 258 CYS A CA 1
ATOM 2165 C C . CYS A 1 258 ? 4.497 6.376 2.655 1.00 95.62 258 CYS A C 1
ATOM 2167 O O . CYS A 1 258 ? 3.789 5.908 1.763 1.00 95.62 258 CYS A O 1
ATOM 2169 N N . TYR A 1 259 ? 5.724 6.841 2.407 1.00 92.50 259 TYR A N 1
ATOM 2170 C CA . TYR A 1 259 ? 6.319 6.921 1.067 1.00 92.50 259 TYR A CA 1
ATOM 2171 C C . TYR A 1 259 ? 7.326 5.800 0.784 1.00 92.50 259 TYR A C 1
ATOM 2173 O O . TYR A 1 259 ? 7.799 5.653 -0.341 1.00 92.50 259 TYR A O 1
ATOM 2181 N N . ASN A 1 260 ? 7.647 4.976 1.780 1.00 91.06 260 ASN A N 1
ATOM 2182 C CA . ASN A 1 260 ? 8.531 3.835 1.610 1.00 91.06 260 ASN A CA 1
ATOM 2183 C C . ASN A 1 260 ? 7.819 2.724 0.815 1.00 91.06 260 ASN A C 1
ATOM 2185 O O . ASN A 1 260 ? 6.739 2.273 1.201 1.00 91.06 260 ASN A O 1
ATOM 2189 N N . HIS A 1 261 ? 8.432 2.277 -0.285 1.00 89.25 261 HIS A N 1
ATOM 2190 C CA . HIS A 1 261 ? 7.921 1.192 -1.134 1.00 89.25 261 HIS A CA 1
ATOM 2191 C C . HIS A 1 261 ? 8.008 -0.185 -0.463 1.00 89.25 261 HIS A C 1
ATOM 2193 O O . HIS A 1 261 ? 7.338 -1.109 -0.901 1.00 89.25 261 HIS A O 1
ATOM 2199 N N . LYS A 1 262 ? 8.815 -0.329 0.598 1.00 90.69 262 LYS A N 1
ATOM 2200 C CA . LYS A 1 262 ? 8.875 -1.561 1.401 1.00 90.69 262 LYS A CA 1
ATOM 2201 C C . LYS A 1 262 ? 7.639 -1.757 2.279 1.00 90.69 262 LYS A C 1
ATOM 2203 O O . LYS A 1 262 ? 7.374 -2.868 2.720 1.00 90.69 262 LYS A O 1
ATOM 2208 N N . ASN A 1 263 ? 6.908 -0.677 2.550 1.00 94.88 263 ASN A N 1
ATOM 2209 C CA . ASN A 1 263 ? 5.660 -0.729 3.292 1.00 94.88 263 ASN A CA 1
ATOM 2210 C C . ASN A 1 263 ? 4.528 -0.783 2.269 1.00 94.88 263 ASN A C 1
ATOM 2212 O O . ASN A 1 263 ? 4.292 0.199 1.558 1.00 94.88 263 ASN A O 1
ATOM 2216 N N . THR A 1 264 ? 3.835 -1.913 2.194 1.00 95.69 264 THR A N 1
ATOM 2217 C CA . THR A 1 264 ? 2.642 -2.027 1.354 1.00 95.69 264 THR A CA 1
ATOM 2218 C C . THR A 1 264 ? 1.532 -1.118 1.877 1.00 95.69 264 THR A C 1
ATOM 2220 O O . THR A 1 264 ? 1.542 -0.687 3.037 1.00 95.69 264 THR A O 1
ATOM 2223 N N . LYS A 1 265 ? 0.549 -0.820 1.030 1.00 96.31 265 LYS A N 1
ATOM 2224 C CA . LYS A 1 265 ? -0.670 -0.106 1.406 1.00 96.31 265 LYS A CA 1
ATOM 2225 C C . LYS A 1 265 ? -1.343 -0.742 2.619 1.00 96.31 265 LYS A C 1
ATOM 2227 O O . LYS A 1 265 ? -1.675 -0.021 3.555 1.00 96.31 265 LYS A O 1
ATOM 2232 N N . GLY A 1 266 ? -1.445 -2.073 2.647 1.00 96.75 266 GLY A N 1
ATOM 2233 C CA . GLY A 1 266 ? -1.965 -2.826 3.789 1.00 96.75 266 GLY A CA 1
ATOM 2234 C C . GLY A 1 266 ? -1.204 -2.527 5.083 1.00 96.75 266 GLY A C 1
ATOM 2235 O O . GLY A 1 266 ? -1.813 -2.179 6.091 1.00 96.75 266 GLY A O 1
ATOM 2236 N N . ILE A 1 267 ? 0.134 -2.546 5.056 1.00 97.12 267 ILE A N 1
ATOM 2237 C CA . ILE A 1 267 ? 0.967 -2.201 6.226 1.00 97.12 267 ILE A CA 1
ATOM 2238 C C . ILE A 1 267 ? 0.725 -0.756 6.665 1.00 97.12 267 ILE A C 1
ATOM 2240 O O . ILE A 1 267 ? 0.554 -0.480 7.856 1.00 97.12 267 ILE A O 1
ATOM 2244 N N . LYS A 1 268 ? 0.697 0.179 5.711 1.00 97.12 268 LYS A N 1
ATOM 2245 C CA . LYS A 1 268 ? 0.462 1.599 5.996 1.00 97.12 268 LYS A CA 1
ATOM 2246 C C . LYS A 1 268 ? -0.901 1.816 6.636 1.00 97.12 268 LYS A C 1
ATOM 2248 O O . LYS A 1 268 ? -0.987 2.509 7.645 1.00 97.12 268 LYS A O 1
ATOM 2253 N N . PHE A 1 269 ? -1.930 1.182 6.086 1.00 96.88 269 PHE A N 1
ATOM 2254 C CA . PHE A 1 269 ? -3.294 1.231 6.589 1.00 96.88 269 PHE A CA 1
ATOM 2255 C C . PHE A 1 269 ? -3.405 0.584 7.976 1.00 96.88 269 PHE A C 1
ATOM 2257 O O . PHE A 1 269 ? -3.980 1.171 8.885 1.00 96.88 269 PHE A O 1
ATOM 2264 N N . HIS A 1 270 ? -2.777 -0.572 8.193 1.00 95.94 270 HIS A N 1
ATOM 2265 C CA . HIS A 1 270 ? -2.844 -1.274 9.474 1.00 9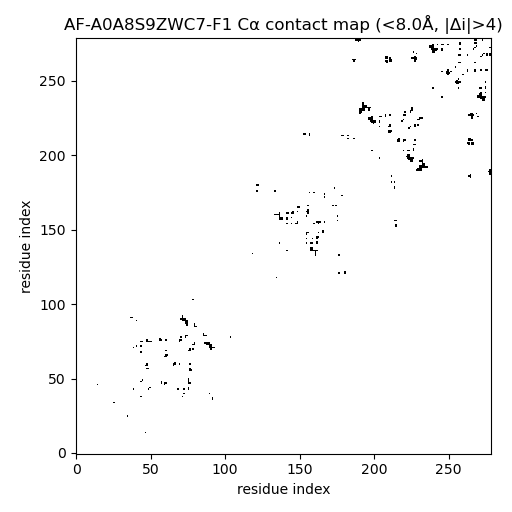5.94 270 HIS A CA 1
ATOM 2266 C C . HIS A 1 270 ? -2.195 -0.498 10.630 1.00 95.94 270 HIS A C 1
ATOM 2268 O O . HIS A 1 270 ? -2.706 -0.502 11.750 1.00 95.94 270 HIS A O 1
ATOM 2274 N N . TYR A 1 271 ? -1.041 0.134 10.394 1.00 96.75 271 TYR A N 1
ATOM 2275 C CA . TYR A 1 271 ? -0.280 0.778 11.469 1.00 96.75 271 TYR A CA 1
ATOM 2276 C C . TYR A 1 271 ? -0.529 2.279 11.584 1.00 96.75 271 TYR A C 1
ATOM 2278 O O . TYR A 1 271 ? -0.643 2.783 12.702 1.00 96.75 271 TYR A O 1
ATOM 2286 N N . CYS A 1 272 ? -0.584 2.984 10.455 1.00 97.69 272 CYS A N 1
ATOM 2287 C CA . CYS A 1 272 ? -0.528 4.441 10.399 1.00 97.69 272 CYS A CA 1
ATOM 2288 C C . CYS A 1 272 ? -1.539 5.019 9.391 1.00 97.69 272 CYS A C 1
ATOM 2290 O O . CYS A 1 272 ? -1.197 5.932 8.635 1.00 97.69 272 CYS A O 1
ATOM 2292 N N . ALA A 1 273 ? -2.768 4.482 9.343 1.00 96.69 273 ALA A N 1
ATOM 2293 C CA . ALA A 1 273 ? -3.799 4.902 8.386 1.00 96.69 273 ALA A CA 1
ATOM 2294 C C . ALA A 1 273 ? -4.011 6.422 8.351 1.00 96.69 273 ALA A C 1
ATOM 2296 O O . ALA A 1 273 ? -4.126 6.997 7.267 1.00 96.69 273 ALA A O 1
ATOM 2297 N N . LYS A 1 274 ? -4.048 7.076 9.520 1.00 96.56 274 LYS A N 1
ATOM 2298 C CA . LYS A 1 274 ? -4.310 8.515 9.628 1.00 96.56 274 LYS A CA 1
ATOM 2299 C C . LYS A 1 274 ? -3.081 9.322 9.226 1.00 96.56 274 LYS A C 1
ATOM 2301 O O . LYS A 1 274 ? -3.199 10.221 8.399 1.00 96.56 274 LYS A O 1
ATOM 2306 N N . THR A 1 275 ? -1.904 8.979 9.753 1.00 96.88 275 THR A N 1
ATOM 2307 C CA . THR A 1 275 ? -0.639 9.633 9.370 1.00 96.88 275 THR A CA 1
ATOM 2308 C C . THR A 1 275 ? -0.381 9.523 7.861 1.00 96.88 275 THR A C 1
ATOM 2310 O O . THR A 1 275 ? 0.104 10.474 7.251 1.00 96.88 275 THR A O 1
ATOM 2313 N N . CYS A 1 276 ? -0.736 8.395 7.240 1.00 96.44 276 CYS A N 1
ATOM 2314 C CA . CYS A 1 276 ? -0.565 8.174 5.805 1.00 96.44 276 CYS A CA 1
ATOM 2315 C C . CYS A 1 276 ? -1.707 8.693 4.927 1.00 96.44 276 CYS A C 1
ATOM 2317 O O . CYS A 1 276 ? -1.643 8.487 3.717 1.00 96.44 276 CYS A O 1
ATOM 2319 N N . ASN A 1 277 ? -2.727 9.354 5.491 1.00 95.69 277 ASN A N 1
ATOM 2320 C CA . ASN A 1 277 ? -3.902 9.828 4.747 1.00 95.69 277 ASN A CA 1
ATOM 2321 C C . ASN A 1 277 ? -4.545 8.714 3.891 1.00 95.69 277 ASN A C 1
ATOM 2323 O O . ASN A 1 277 ? -4.999 8.947 2.773 1.00 95.69 277 ASN A O 1
ATOM 2327 N N . LEU A 1 278 ? -4.558 7.485 4.417 1.00 94.62 278 LEU A N 1
ATOM 2328 C CA . LEU A 1 278 ? -5.315 6.357 3.856 1.00 94.62 278 LEU A CA 1
ATOM 2329 C C . LEU A 1 278 ? -6.735 6.296 4.433 1.00 94.62 278 LEU A C 1
ATOM 2331 O O . LEU A 1 278 ? -7.514 5.405 4.119 1.00 94.62 278 LEU A O 1
ATOM 2335 N N . CYS A 1 279 ? -7.064 7.284 5.254 1.00 85.69 279 CYS A N 1
ATOM 2336 C CA . CYS A 1 279 ? -8.399 7.751 5.554 1.00 85.69 279 CYS A CA 1
ATOM 2337 C C . CYS A 1 279 ? -8.387 9.272 5.378 1.00 85.69 279 CYS A C 1
ATOM 2339 O O . CYS A 1 279 ? -9.447 9.819 5.032 1.00 85.69 279 CYS A O 1
#